Protein AF-0000000068500777 (afdb_homodimer)

InterPro domains:
  IPR000835 MarR-type HTH domain [PF01047] (38-94)
  IPR000835 MarR-type HTH domain [PR00598] (54-70)
  IPR000835 MarR-type HTH domain [PR00598] (71-86)
  IPR000835 MarR-type HTH domain [PR00598] (90-106)
  IPR000835 MarR-type HTH domain [PR00598] (120-140)
  IPR000835 MarR-type HTH domain [PS50995] (9-142)
  IPR000835 MarR-type HTH domain [SM00347] (30-130)
  IPR036388 Winged helix-like DNA-binding domain superfamily [G3DSA:1.10.10.10] (3-142)
  IPR036390 Winged helix DNA-binding domain superfamily [SSF46785] (23-145)

Nearest PDB structures (foldseek):
  8ylg-assembly1_B  TM=7.515E-01  e=1.496E-07  Burkholderia thailandensis
  3s2w-assembly4_H  TM=7.657E-01  e=4.421E-07  Methanosarcina mazei Go1
  4zzl-assembly1_B  TM=7.272E-01  e=1.090E-06  Pseudomonas aeruginosa
  7kua-assembly1_A-2  TM=7.636E-01  e=4.623E-06  Pseudomonas putida
  7kfq-assembly1_A  TM=7.265E-01  e=7.947E-06  Variovorax paradoxus

pLDDT: mean 90.53, std 8.94, range [39.56, 98.44]

Structure (mmCIF, N/CA/C/O backbone):
data_AF-0000000068500777-model_v1
#
loop_
_entity.id
_entity.type
_entity.pdbx_description
1 polymer 'Transcriptional regulator, MarR family'
#
loop_
_atom_site.group_PDB
_atom_site.id
_atom_site.type_symbol
_atom_site.label_atom_id
_atom_site.label_alt_id
_atom_site.label_comp_id
_atom_site.label_asym_id
_atom_site.label_entity_id
_atom_site.label_seq_id
_atom_site.pdbx_PDB_ins_code
_atom_site.Cartn_x
_atom_site.Cartn_y
_atom_site.Cartn_z
_atom_site.occupancy
_atom_site.B_iso_or_equiv
_atom_site.auth_seq_id
_atom_site.auth_comp_id
_atom_site.auth_asym_id
_atom_site.auth_atom_id
_atom_site.pdbx_PDB_model_num
ATOM 1 N N . MET A 1 1 ? 3.727 -7.102 -24.906 1 56.78 1 MET A N 1
ATOM 2 C CA . MET A 1 1 ? 2.713 -7.168 -23.859 1 56.78 1 MET A CA 1
ATOM 3 C C . MET A 1 1 ? 3.25 -7.898 -22.625 1 56.78 1 MET A C 1
ATOM 5 O O . MET A 1 1 ? 3.043 -7.453 -21.5 1 56.78 1 MET A O 1
ATOM 9 N N . ASN A 1 2 ? 4.219 -8.727 -22.828 1 76.5 2 ASN A N 1
ATOM 10 C CA . ASN A 1 2 ? 4.738 -9.562 -21.75 1 76.5 2 ASN A CA 1
ATOM 11 C C . ASN A 1 2 ? 5.676 -8.781 -20.844 1 76.5 2 ASN A C 1
ATOM 13 O O . ASN A 1 2 ? 5.621 -8.93 -19.609 1 76.5 2 ASN A O 1
ATOM 17 N N . TYR A 1 3 ? 6.246 -7.738 -21.391 1 85.06 3 TYR A N 1
ATOM 18 C CA . TYR A 1 3 ? 7.215 -6.992 -20.594 1 85.06 3 TYR A CA 1
ATOM 19 C C . TYR A 1 3 ? 6.516 -5.996 -19.672 1 85.06 3 TYR A C 1
ATOM 21 O O . TYR A 1 3 ? 6.898 -5.84 -18.516 1 85.06 3 TYR A O 1
ATOM 29 N N . ILE A 1 4 ? 5.461 -5.461 -20.266 1 91.94 4 ILE A N 1
ATOM 30 C CA . ILE A 1 4 ? 4.762 -4.445 -19.484 1 91.94 4 ILE A CA 1
ATOM 31 C C . ILE A 1 4 ? 4.117 -5.082 -18.266 1 91.94 4 ILE A C 1
ATOM 33 O O . ILE A 1 4 ? 4.121 -4.504 -17.172 1 91.94 4 ILE A O 1
ATOM 37 N N . VAL A 1 5 ? 3.643 -6.281 -18.422 1 93.5 5 VAL A N 1
ATOM 38 C CA . VAL A 1 5 ? 3.006 -6.988 -17.312 1 93.5 5 VAL A CA 1
ATOM 39 C C . VAL A 1 5 ? 4.059 -7.402 -16.297 1 93.5 5 VAL A C 1
ATOM 41 O O . VAL A 1 5 ? 3.885 -7.188 -15.086 1 93.5 5 VAL A O 1
ATOM 44 N N . LYS A 1 6 ? 5.113 -7.926 -16.797 1 92.94 6 LYS A N 1
ATOM 45 C CA . LYS A 1 6 ? 6.203 -8.352 -15.93 1 92.94 6 LYS A CA 1
ATOM 46 C C . LYS A 1 6 ? 6.742 -7.176 -15.109 1 92.94 6 LYS A C 1
ATOM 48 O O . LYS A 1 6 ? 6.941 -7.293 -13.898 1 92.94 6 LYS A O 1
ATOM 53 N N . ASP A 1 7 ? 6.926 -6.078 -15.758 1 92.69 7 ASP A N 1
ATOM 54 C CA . ASP A 1 7 ? 7.465 -4.898 -15.086 1 92.69 7 ASP A CA 1
ATOM 55 C C . ASP A 1 7 ? 6.449 -4.316 -14.102 1 92.69 7 ASP A C 1
ATOM 57 O O . ASP A 1 7 ? 6.82 -3.793 -13.055 1 92.69 7 ASP A O 1
ATOM 61 N N . THR A 1 8 ? 5.215 -4.395 -14.477 1 93.31 8 THR A N 1
ATOM 62 C CA . THR A 1 8 ? 4.168 -3.912 -13.586 1 93.31 8 THR A CA 1
ATOM 63 C C . THR A 1 8 ? 4.094 -4.766 -12.32 1 93.31 8 THR A C 1
ATOM 65 O O . THR A 1 8 ? 3.957 -4.238 -11.219 1 93.31 8 THR A O 1
ATOM 68 N N . ILE A 1 9 ? 4.258 -6.031 -12.531 1 92.31 9 ILE A N 1
ATOM 69 C CA . ILE A 1 9 ? 4.23 -6.93 -11.391 1 92.31 9 ILE A CA 1
ATOM 70 C C . ILE A 1 9 ? 5.422 -6.645 -10.477 1 92.31 9 ILE A C 1
ATOM 72 O O . ILE A 1 9 ? 5.27 -6.531 -9.258 1 92.31 9 ILE A O 1
ATOM 76 N N . SER A 1 10 ? 6.535 -6.492 -11.078 1 89.44 10 SER A N 1
ATOM 77 C CA . SER A 1 10 ? 7.727 -6.164 -10.297 1 89.44 10 SER A CA 1
ATOM 78 C C . SER A 1 10 ? 7.547 -4.859 -9.531 1 89.44 10 SER A C 1
ATOM 80 O O . SER A 1 10 ? 7.938 -4.762 -8.367 1 89.44 10 SER A O 1
ATOM 82 N N . PHE A 1 11 ? 6.969 -3.922 -10.109 1 90.75 11 PHE A N 1
ATOM 83 C CA . PHE A 1 11 ? 6.715 -2.625 -9.492 1 90.75 11 PHE A CA 1
ATOM 84 C C . PHE A 1 11 ? 5.754 -2.76 -8.32 1 90.75 11 PHE A C 1
ATOM 86 O O . PHE A 1 11 ? 6.004 -2.221 -7.242 1 90.75 11 PHE A O 1
ATOM 93 N N . LEU A 1 12 ? 4.695 -3.494 -8.453 1 90.12 12 LEU A N 1
ATOM 94 C CA . LEU A 1 12 ? 3.635 -3.623 -7.461 1 90.12 12 LEU A CA 1
ATOM 95 C C . LEU A 1 12 ? 4.086 -4.488 -6.289 1 90.12 12 LEU A C 1
ATOM 97 O O . LEU A 1 12 ? 3.684 -4.254 -5.148 1 90.12 12 LEU A O 1
ATOM 101 N N . VAL A 1 13 ? 4.898 -5.516 -6.531 1 88.19 13 VAL A N 1
ATOM 102 C CA . VAL A 1 13 ? 5.227 -6.504 -5.508 1 88.19 13 VAL A CA 1
ATOM 103 C C . VAL A 1 13 ? 6.504 -6.082 -4.781 1 88.19 13 VAL A C 1
ATOM 105 O O . VAL A 1 13 ? 6.645 -6.32 -3.578 1 88.19 13 VAL A O 1
ATOM 108 N N . LYS A 1 14 ? 7.398 -5.359 -5.477 1 85.19 14 LYS A N 1
ATOM 109 C CA . LYS A 1 14 ? 8.711 -5.082 -4.895 1 85.19 14 LYS A CA 1
ATOM 110 C C . LYS A 1 14 ? 8.891 -3.588 -4.633 1 85.19 14 LYS A C 1
ATOM 112 O O . LYS A 1 14 ? 9.07 -3.17 -3.488 1 85.19 14 LYS A O 1
ATOM 117 N N . THR A 1 15 ? 8.75 -2.77 -5.602 1 84.94 15 THR A N 1
ATOM 118 C CA . THR A 1 15 ? 9.18 -1.377 -5.547 1 84.94 15 THR A CA 1
ATOM 119 C C . THR A 1 15 ? 8.141 -0.519 -4.832 1 84.94 15 THR A C 1
ATOM 121 O O . THR A 1 15 ? 8.477 0.256 -3.934 1 84.94 15 THR A O 1
ATOM 124 N N . PHE A 1 16 ? 6.938 -0.675 -5.176 1 85.38 16 PHE A N 1
ATOM 125 C CA . PHE A 1 16 ? 5.879 0.17 -4.641 1 85.38 16 PHE A CA 1
ATOM 126 C C . PHE A 1 16 ? 5.77 0.006 -3.129 1 85.38 16 PHE A C 1
ATOM 128 O O . PHE A 1 16 ? 5.781 0.992 -2.389 1 85.38 16 PHE A O 1
ATOM 135 N N . PRO A 1 17 ? 5.711 -1.217 -2.648 1 84 17 PRO A N 1
ATOM 136 C CA . PRO A 1 17 ? 5.637 -1.354 -1.192 1 84 17 PRO A CA 1
ATOM 137 C C . PRO A 1 17 ? 6.824 -0.712 -0.476 1 84 17 PRO A C 1
ATOM 139 O O . PRO A 1 17 ? 6.656 -0.109 0.587 1 84 17 PRO A O 1
ATOM 142 N N . LYS A 1 18 ? 7.898 -0.783 -1.035 1 82.69 18 LYS A N 1
ATOM 143 C CA . LYS A 1 18 ? 9.102 -0.206 -0.438 1 82.69 18 LYS A CA 1
ATOM 144 C C . LYS A 1 18 ? 9.016 1.317 -0.402 1 82.69 18 LYS A C 1
ATOM 146 O O . LYS A 1 18 ? 9.305 1.935 0.626 1 82.69 18 LYS A O 1
ATOM 151 N N . ILE A 1 19 ? 8.617 1.9 -1.465 1 83.75 19 ILE A N 1
ATOM 152 C CA . ILE A 1 19 ? 8.523 3.35 -1.599 1 83.75 19 ILE A CA 1
ATOM 153 C C . ILE A 1 19 ? 7.426 3.881 -0.673 1 83.75 19 ILE A C 1
ATOM 155 O O . ILE A 1 19 ? 7.648 4.836 0.073 1 83.75 19 ILE A O 1
ATOM 159 N N . TYR A 1 20 ? 6.324 3.221 -0.765 1 89.06 20 TYR A N 1
ATOM 160 C CA . TYR A 1 20 ? 5.191 3.639 0.049 1 89.06 20 TYR A CA 1
ATOM 161 C C . TYR A 1 20 ? 5.523 3.557 1.534 1 89.06 20 TYR A C 1
ATOM 163 O O . TYR A 1 20 ? 5.199 4.465 2.301 1 89.06 20 TYR A O 1
ATOM 171 N N . SER A 1 21 ? 6.207 2.525 1.891 1 87 21 SER A N 1
ATOM 172 C CA . SER A 1 21 ? 6.609 2.346 3.281 1 87 21 SER A CA 1
ATOM 173 C C . SER A 1 21 ? 7.605 3.42 3.713 1 87 21 SER A C 1
ATOM 175 O O . SER A 1 21 ? 7.406 4.082 4.734 1 87 21 SER A O 1
ATOM 177 N N . SER A 1 22 ? 8.586 3.674 2.92 1 86.56 22 SER A N 1
ATOM 178 C CA . SER A 1 22 ? 9.68 4.574 3.281 1 86.56 22 SER A CA 1
ATOM 179 C C . SER A 1 22 ? 9.234 6.031 3.238 1 86.56 22 SER A C 1
ATOM 181 O O . SER A 1 22 ? 9.68 6.848 4.047 1 86.56 22 SER A O 1
ATOM 183 N N . LEU A 1 23 ? 8.328 6.344 2.322 1 89.69 23 LEU A N 1
ATOM 184 C CA . LEU A 1 23 ? 8.016 7.75 2.088 1 89.69 23 LEU A CA 1
ATOM 185 C C . LEU A 1 23 ? 6.746 8.156 2.826 1 89.69 23 LEU A C 1
ATOM 187 O O . LEU A 1 23 ? 6.477 9.344 3.004 1 89.69 23 LEU A O 1
ATOM 191 N N . TYR A 1 24 ? 6.051 7.184 3.246 1 92.06 24 TYR A N 1
ATOM 192 C CA . TYR A 1 24 ? 4.758 7.562 3.801 1 92.06 24 TYR A CA 1
ATOM 193 C C . TYR A 1 24 ? 4.465 6.789 5.082 1 92.06 24 TYR A C 1
ATOM 195 O O . TYR A 1 24 ? 4.309 7.383 6.152 1 92.06 24 TYR A O 1
ATOM 203 N N . LEU A 1 25 ? 4.492 5.496 5.062 1 89 25 LEU A N 1
ATOM 204 C CA . LEU A 1 25 ? 4.008 4.68 6.172 1 89 25 LEU A CA 1
ATOM 205 C C . LEU A 1 25 ? 4.906 4.84 7.395 1 89 25 LEU A C 1
ATOM 207 O O . LEU A 1 25 ? 4.426 4.82 8.531 1 89 25 LEU A O 1
ATOM 211 N N . GLU A 1 26 ? 6.176 4.926 7.188 1 89.38 26 GLU A N 1
ATOM 212 C CA . GLU A 1 26 ? 7.102 5.102 8.297 1 89.38 26 GLU A CA 1
ATOM 213 C C . GLU A 1 26 ? 6.824 6.402 9.047 1 89.38 26 GLU A C 1
ATOM 215 O O . GLU A 1 26 ? 6.941 6.453 10.273 1 89.38 26 GLU A O 1
ATOM 220 N N . ASP A 1 27 ? 6.477 7.422 8.32 1 93.5 27 ASP A N 1
ATOM 221 C CA . ASP A 1 27 ? 6.141 8.688 8.961 1 93.5 27 ASP A CA 1
ATOM 222 C C . ASP A 1 27 ? 4.812 8.586 9.711 1 93.5 27 ASP A C 1
ATOM 224 O O . ASP A 1 27 ? 4.66 9.156 10.789 1 93.5 27 ASP A O 1
ATOM 228 N N . LEU A 1 28 ? 3.883 7.879 9.148 1 94.31 28 LEU A N 1
ATOM 229 C CA . LEU A 1 28 ? 2.637 7.629 9.867 1 94.31 28 LEU A CA 1
ATOM 230 C C . LEU A 1 28 ? 2.906 6.969 11.211 1 94.31 28 LEU A C 1
ATOM 232 O O . LEU A 1 28 ? 2.395 7.414 12.242 1 94.31 28 LEU A O 1
ATOM 236 N N . LYS A 1 29 ? 3.707 5.988 11.148 1 91.69 29 LYS A N 1
ATOM 237 C CA . LYS A 1 29 ? 4.051 5.25 12.359 1 91.69 29 LYS A CA 1
ATOM 238 C C . LYS A 1 29 ? 4.805 6.137 13.352 1 91.69 29 LYS A C 1
ATOM 240 O O . LYS A 1 29 ? 4.531 6.105 14.555 1 91.69 29 LYS A O 1
ATOM 245 N N . LYS A 1 30 ? 5.684 6.898 12.859 1 94.69 30 LYS A N 1
ATOM 246 C CA . LYS A 1 30 ? 6.559 7.734 13.68 1 94.69 30 LYS A CA 1
ATOM 247 C C . LYS A 1 30 ? 5.77 8.828 14.398 1 94.69 30 LYS A C 1
ATOM 249 O O . LYS A 1 30 ? 6.023 9.117 15.562 1 94.69 30 LYS A O 1
ATOM 254 N N . PHE A 1 31 ? 4.793 9.375 13.711 1 96.5 31 PHE A N 1
ATOM 255 C CA . PHE A 1 31 ? 4.191 10.594 14.234 1 96.5 31 PHE A CA 1
ATOM 256 C C . PHE A 1 31 ? 2.832 10.305 14.859 1 96.5 31 PHE A C 1
ATOM 258 O O . PHE A 1 31 ? 2.297 11.125 15.609 1 96.5 31 PHE A O 1
ATOM 265 N N . ALA A 1 32 ? 2.264 9.164 14.586 1 96.62 32 ALA A N 1
ATOM 266 C CA . ALA A 1 32 ? 0.937 8.812 15.086 1 96.62 32 ALA A CA 1
ATOM 267 C C . ALA A 1 32 ? 0.873 8.945 16.609 1 96.62 32 ALA A C 1
ATOM 269 O O . ALA A 1 32 ? -0.075 9.523 17.141 1 96.62 32 ALA A O 1
ATOM 270 N N . PRO A 1 33 ? 1.884 8.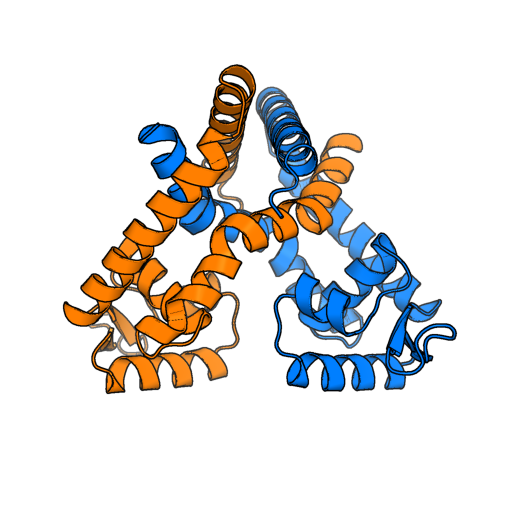508 17.328 1 95.25 33 PRO A N 1
ATOM 271 C CA . PRO A 1 33 ? 1.836 8.609 18.781 1 95.25 33 PRO A CA 1
ATOM 272 C C . PRO A 1 33 ? 1.757 10.055 19.281 1 95.25 33 PRO A C 1
ATOM 274 O O . PRO A 1 33 ? 1.231 10.312 20.359 1 95.25 33 PRO A O 1
ATOM 277 N N . ASP A 1 34 ? 2.26 10.961 18.547 1 96.38 34 ASP A N 1
ATOM 278 C CA . ASP A 1 34 ? 2.236 12.367 18.922 1 96.38 34 ASP A CA 1
ATOM 279 C C . ASP A 1 34 ? 0.802 12.875 19.078 1 96.38 34 ASP A C 1
ATOM 281 O O . ASP A 1 34 ? 0.557 13.875 19.75 1 96.38 34 ASP A O 1
ATOM 285 N N . TYR A 1 35 ? -0.162 12.18 18.469 1 96.75 35 TYR A N 1
ATOM 286 C CA . TYR A 1 35 ? -1.534 12.664 18.406 1 96.75 35 TYR A CA 1
ATOM 287 C C . TYR A 1 35 ? -2.479 11.727 19.156 1 96.75 35 TYR A C 1
ATOM 289 O O . TYR A 1 35 ? -3.701 11.836 19.016 1 96.75 35 TYR A O 1
ATOM 297 N N . ASN A 1 36 ? -1.992 10.805 19.781 1 95.25 36 ASN A N 1
ATOM 298 C CA . ASN A 1 36 ? -2.781 9.805 20.5 1 95.25 36 ASN A CA 1
ATOM 299 C C . ASN A 1 36 ? -3.641 8.977 19.531 1 95.25 36 ASN A C 1
ATOM 301 O O . ASN A 1 36 ? -4.828 8.773 19.781 1 95.25 36 ASN A O 1
ATOM 305 N N . VAL A 1 37 ? -3.111 8.648 18.391 1 97.25 37 VAL A N 1
ATOM 306 C CA . VAL A 1 37 ? -3.752 7.758 17.438 1 97.25 37 VAL A CA 1
ATOM 307 C C . VAL A 1 37 ? -2.754 6.707 16.953 1 97.25 37 VAL A C 1
ATOM 309 O O . VAL A 1 37 ? -1.553 6.82 17.203 1 97.25 37 VAL A O 1
ATOM 312 N N . ASN A 1 38 ? -3.258 5.645 16.375 1 93.81 38 ASN A N 1
ATOM 313 C CA . ASN A 1 38 ? -2.375 4.707 15.688 1 93.81 38 ASN A CA 1
ATOM 314 C C . ASN A 1 38 ? -2.221 5.066 14.211 1 93.81 38 ASN A C 1
ATOM 316 O O . ASN A 1 38 ? -2.828 6.027 13.734 1 93.81 38 ASN A O 1
ATOM 320 N N . LYS A 1 39 ? -1.372 4.352 13.531 1 93.5 39 LYS A N 1
ATOM 321 C CA . LYS A 1 39 ? -1.029 4.66 12.148 1 93.5 39 LYS A CA 1
ATOM 322 C C . LYS A 1 39 ? -2.268 4.645 11.258 1 93.5 39 LYS A C 1
ATOM 324 O O . LYS A 1 39 ? -2.42 5.496 10.375 1 93.5 39 LYS A O 1
ATOM 329 N N . THR A 1 40 ? -3.189 3.688 11.492 1 93.75 40 THR A N 1
ATOM 330 C CA . THR A 1 40 ? -4.387 3.58 10.664 1 93.75 40 THR A CA 1
ATOM 331 C C . THR A 1 40 ? -5.344 4.734 10.953 1 93.75 40 THR A C 1
ATOM 333 O O . THR A 1 40 ? -5.973 5.266 10.031 1 93.75 40 THR A O 1
ATOM 336 N N . GLN A 1 41 ? -5.441 5.074 12.133 1 96.75 41 GLN A N 1
ATOM 337 C CA . GLN A 1 41 ? -6.281 6.203 12.523 1 96.75 41 GLN A CA 1
ATOM 338 C C . GLN A 1 41 ? -5.758 7.508 11.922 1 96.75 41 GLN A C 1
ATOM 340 O O . GLN A 1 41 ? -6.539 8.336 11.445 1 96.75 41 GLN A O 1
ATOM 345 N N . LEU A 1 42 ? -4.484 7.66 11.984 1 97.25 42 LEU A N 1
ATOM 346 C CA . LEU A 1 42 ? -3.895 8.852 11.391 1 97.25 42 LEU A CA 1
ATOM 347 C C . LEU A 1 42 ? -4.137 8.883 9.883 1 97.25 42 LEU A C 1
ATOM 349 O O . LEU A 1 42 ? -4.473 9.93 9.328 1 97.25 42 LEU A O 1
ATOM 353 N N . ARG A 1 43 ? -3.959 7.82 9.289 1 95.06 43 ARG A N 1
ATOM 354 C CA . ARG A 1 43 ? -4.246 7.707 7.867 1 95.06 43 ARG A CA 1
ATOM 355 C C . ARG A 1 43 ? -5.691 8.078 7.566 1 95.06 43 ARG A C 1
ATOM 357 O O . ARG A 1 43 ? -5.973 8.75 6.574 1 95.06 43 ARG A O 1
ATOM 364 N N . ALA A 1 44 ? -6.598 7.641 8.359 1 96.5 44 ALA A N 1
ATOM 365 C CA . ALA A 1 44 ? -8.016 7.953 8.188 1 96.5 44 ALA A CA 1
ATOM 366 C C . ALA A 1 44 ? -8.258 9.461 8.242 1 96.5 44 ALA A C 1
ATOM 368 O O . ALA A 1 44 ? -8.992 10.008 7.414 1 96.5 44 ALA A O 1
ATOM 369 N N . LEU A 1 45 ? -7.648 10.062 9.188 1 97.69 45 LEU A N 1
ATOM 370 C CA . LEU A 1 45 ? -7.801 11.508 9.32 1 97.69 45 LEU A CA 1
ATOM 371 C C . LEU A 1 45 ? -7.289 12.227 8.078 1 97.69 45 LEU A C 1
ATOM 373 O O . LEU A 1 45 ? -7.922 13.172 7.598 1 97.69 45 LEU A O 1
ATOM 377 N N . VAL A 1 46 ? -6.191 11.734 7.59 1 95.75 46 VAL A N 1
ATOM 378 C CA . VAL A 1 46 ? -5.609 12.32 6.391 1 95.75 46 VAL A CA 1
ATOM 379 C C . VAL A 1 46 ? -6.559 12.141 5.207 1 95.75 46 VAL A C 1
ATOM 381 O O . VAL A 1 46 ? -6.777 13.07 4.43 1 95.75 46 VAL A O 1
ATOM 384 N N . PHE A 1 47 ? -7.117 10.992 5.102 1 93.56 47 PHE A N 1
ATOM 385 C CA . PHE A 1 47 ? -8.047 10.711 4.012 1 93.56 47 PHE A CA 1
ATOM 386 C C . PHE A 1 47 ? -9.273 11.602 4.102 1 93.56 47 PHE A C 1
ATOM 388 O O . PHE A 1 47 ? -9.703 12.188 3.102 1 93.56 47 PHE A O 1
ATOM 395 N N . ILE A 1 48 ? -9.828 11.688 5.242 1 95.38 48 ILE A N 1
ATOM 396 C CA . ILE A 1 48 ? -11.055 12.453 5.422 1 95.38 48 ILE A CA 1
ATOM 397 C C . ILE A 1 48 ? -10.781 13.93 5.148 1 95.38 48 ILE A C 1
ATOM 399 O O . ILE A 1 48 ? -11.609 14.617 4.539 1 95.38 48 ILE A O 1
ATOM 403 N N . LYS A 1 49 ? -9.648 14.352 5.617 1 93.62 49 LYS A N 1
ATOM 404 C CA . LYS A 1 49 ? -9.266 15.734 5.348 1 93.62 49 LYS A CA 1
ATOM 405 C C . LYS A 1 49 ? -9.195 16 3.846 1 93.62 49 LYS A C 1
ATOM 407 O O . LYS A 1 49 ? -9.633 17.062 3.373 1 93.62 49 LYS A O 1
ATOM 412 N N . ASN A 1 50 ? -8.672 15.109 3.096 1 88.62 50 ASN A N 1
ATOM 413 C CA . ASN A 1 50 ? -8.391 15.305 1.677 1 88.62 50 ASN A CA 1
ATOM 414 C C . ASN A 1 50 ? -9.648 15.109 0.83 1 88.62 50 ASN A C 1
ATOM 416 O O . ASN A 1 50 ? -9.805 15.75 -0.212 1 88.62 50 ASN A O 1
ATOM 420 N N . TYR A 1 51 ? -10.539 14.211 1.258 1 88.12 51 TYR A N 1
ATOM 421 C CA . TYR A 1 51 ? -11.664 13.844 0.401 1 88.12 51 TYR A CA 1
ATOM 422 C C . TYR A 1 51 ? -12.969 14.422 0.929 1 88.12 51 TYR A C 1
ATOM 424 O O . TYR A 1 51 ? -13.969 14.461 0.214 1 88.12 51 TYR A O 1
ATOM 432 N N . GLY A 1 52 ? -12.93 14.867 2.166 1 91.5 52 GLY A N 1
ATOM 433 C CA . GLY A 1 52 ? -14.148 15.383 2.768 1 91.5 52 GLY A CA 1
ATOM 434 C C . GLY A 1 52 ? -15.008 14.305 3.402 1 91.5 52 GLY A C 1
ATOM 435 O O . GLY A 1 52 ? -14.508 13.219 3.721 1 91.5 52 GLY A O 1
ATOM 436 N N . VAL A 1 53 ? -16.266 14.695 3.609 1 94.12 53 VAL A N 1
ATOM 437 C CA . VAL A 1 53 ? -17.188 13.781 4.254 1 94.12 53 VAL A CA 1
ATOM 438 C C . VAL A 1 53 ? -17.234 12.461 3.482 1 94.12 53 VAL A C 1
ATOM 440 O O . VAL A 1 53 ? -17.312 12.453 2.252 1 94.12 53 VAL A O 1
ATOM 443 N N . ILE A 1 54 ? -17.156 11.359 4.254 1 93.81 54 ILE A N 1
ATOM 444 C CA . ILE A 1 54 ? -17.016 10.055 3.609 1 93.81 54 ILE A CA 1
ATOM 445 C C . ILE A 1 54 ? -17.906 9.039 4.328 1 93.81 54 ILE A C 1
ATOM 447 O O . ILE A 1 54 ? -18.078 9.117 5.547 1 93.81 54 ILE A O 1
ATOM 451 N N . SER A 1 55 ? -18.391 8.07 3.572 1 93.62 55 SER A N 1
ATOM 452 C CA . SER A 1 55 ? -19.172 7.008 4.176 1 93.62 55 SER A CA 1
ATOM 453 C C . SER A 1 55 ? -18.297 5.961 4.84 1 93.62 55 SER A C 1
ATOM 455 O O . SER A 1 55 ? -17.109 5.832 4.5 1 93.62 55 SER A O 1
ATOM 457 N N . MET A 1 56 ? -18.922 5.219 5.773 1 93.06 56 MET A N 1
ATOM 458 C CA . MET A 1 56 ? -18.219 4.117 6.418 1 93.06 56 MET A CA 1
ATOM 459 C C . MET A 1 56 ? -17.703 3.121 5.383 1 93.06 56 MET A C 1
ATOM 461 O O . MET A 1 56 ? -16.547 2.67 5.461 1 93.06 56 MET A O 1
ATOM 465 N N . THR A 1 57 ? -18.469 2.891 4.363 1 90.75 57 THR A N 1
ATOM 466 C CA . THR A 1 57 ? -18.109 1.928 3.322 1 90.75 57 THR A CA 1
ATOM 467 C C . THR A 1 57 ? -16.938 2.424 2.496 1 90.75 57 THR A C 1
ATOM 469 O O . THR A 1 57 ? -15.992 1.673 2.234 1 90.75 57 THR A O 1
ATOM 472 N N . ASP A 1 58 ? -16.969 3.654 2.141 1 89.69 58 ASP A N 1
ATOM 473 C CA . ASP A 1 58 ? -15.906 4.234 1.328 1 89.69 58 ASP A CA 1
ATOM 474 C C . ASP A 1 58 ? -14.609 4.324 2.117 1 89.69 58 ASP A C 1
ATOM 476 O O . ASP A 1 58 ? -13.531 4.062 1.579 1 89.69 58 ASP A O 1
ATOM 480 N N . LEU A 1 59 ? -14.734 4.715 3.326 1 92.38 59 LEU A N 1
ATOM 481 C CA . LEU A 1 59 ? -13.547 4.816 4.168 1 92.38 59 LEU A CA 1
ATOM 482 C C . LEU A 1 59 ? -12.898 3.447 4.367 1 92.38 59 LEU A C 1
ATOM 484 O O . LEU A 1 59 ? -11.672 3.32 4.32 1 92.38 59 LEU A O 1
ATOM 488 N N . CYS A 1 60 ? -13.711 2.461 4.539 1 90.81 60 CYS A N 1
ATOM 489 C CA . CYS A 1 60 ? -13.242 1.087 4.691 1 90.81 60 CYS A CA 1
ATOM 490 C C . CYS A 1 60 ? -12.477 0.629 3.453 1 90.81 60 CYS A C 1
ATOM 492 O O . CYS A 1 60 ? -11.398 0.051 3.562 1 90.81 60 CYS A O 1
ATOM 494 N N . SER A 1 61 ? -13.016 0.956 2.32 1 85.25 61 SER A N 1
ATOM 495 C CA . SER A 1 61 ? -12.414 0.583 1.042 1 85.25 61 SER A CA 1
ATOM 496 C C . SER A 1 61 ? -11.086 1.296 0.825 1 85.25 61 SER A C 1
ATOM 498 O O . SER A 1 61 ? -10.102 0.676 0.41 1 85.25 61 SER A O 1
ATOM 500 N N . LYS A 1 62 ? -11.047 2.531 1.162 1 86.19 62 LYS A N 1
ATOM 501 C CA . LYS A 1 62 ? -9.852 3.344 0.95 1 86.19 62 LYS A CA 1
ATOM 502 C C . LYS A 1 62 ? -8.727 2.92 1.886 1 86.19 62 LYS A C 1
ATOM 504 O O . LYS A 1 62 ? -7.551 2.996 1.524 1 86.19 62 LYS A O 1
ATOM 509 N N . LEU A 1 63 ? -9.055 2.508 3.064 1 88.5 63 LEU A N 1
ATOM 510 C CA . LEU A 1 63 ? -8.062 2.096 4.051 1 88.5 63 LEU A CA 1
ATOM 511 C C . LEU A 1 63 ? -7.688 0.631 3.865 1 88.5 63 LEU A C 1
ATOM 513 O O . LEU A 1 63 ? -6.695 0.165 4.43 1 88.5 63 LEU A O 1
ATOM 517 N N . ASN A 1 64 ? -8.414 -0.107 3.09 1 82.19 64 ASN A N 1
ATOM 518 C CA . ASN A 1 64 ? -8.211 -1.532 2.846 1 82.19 64 ASN A CA 1
ATOM 519 C C . ASN A 1 64 ? -8.195 -2.326 4.148 1 82.19 64 ASN A C 1
ATOM 521 O O . ASN A 1 64 ? -7.266 -3.09 4.402 1 82.19 64 ASN A O 1
ATOM 525 N N . ILE A 1 65 ? -9.211 -2.115 5.02 1 84.75 65 ILE A N 1
ATOM 526 C CA . ILE A 1 65 ? -9.359 -2.842 6.277 1 84.75 65 ILE A CA 1
ATOM 527 C C . ILE A 1 65 ? -10.75 -3.475 6.348 1 84.75 65 ILE A C 1
ATOM 529 O O . ILE A 1 65 ? -11.562 -3.295 5.441 1 84.75 65 ILE A O 1
ATOM 533 N N . GLU A 1 66 ? -10.914 -4.301 7.359 1 83.25 66 GLU A N 1
ATOM 534 C CA . GLU A 1 66 ? -12.195 -4.977 7.539 1 83.25 66 GLU A CA 1
ATOM 535 C C . GLU A 1 66 ? -13.195 -4.078 8.25 1 83.25 66 GLU A C 1
ATOM 537 O O . GLU A 1 66 ? -12.812 -3.248 9.086 1 83.25 66 GLU A O 1
ATOM 542 N N . LYS A 1 67 ? -14.469 -4.297 7.938 1 86.56 67 LYS A N 1
ATOM 543 C CA . LYS A 1 67 ? -15.555 -3.471 8.453 1 86.56 67 LYS A CA 1
ATOM 544 C C . LYS A 1 67 ? -15.539 -3.434 9.984 1 86.56 67 LYS A C 1
ATOM 546 O O . LYS A 1 67 ? -15.781 -2.387 10.586 1 86.56 67 LYS A O 1
ATOM 551 N N . GLY A 1 68 ? -15.336 -4.598 10.562 1 86 68 GLY A N 1
ATOM 552 C CA . GLY A 1 68 ? -15.297 -4.645 12.016 1 86 68 GLY A CA 1
ATOM 553 C C . GLY A 1 68 ? -14.195 -3.789 12.609 1 86 68 GLY A C 1
ATOM 554 O O . GLY A 1 68 ? -14.398 -3.133 13.633 1 86 68 GLY A O 1
ATOM 555 N N . SER A 1 69 ? -13.039 -3.699 11.969 1 87.81 69 SER A N 1
ATOM 556 C CA . SER A 1 69 ? -11.922 -2.869 12.406 1 87.81 69 SER A CA 1
ATOM 557 C C . SER A 1 69 ? -12.227 -1.388 12.219 1 87.81 69 SER A C 1
ATOM 559 O O . SER A 1 69 ? -11.844 -0.561 13.055 1 87.81 69 SER A O 1
ATOM 561 N N . LEU A 1 70 ? -13.008 -1.104 11.211 1 93.62 70 LEU A N 1
ATOM 562 C CA . LEU A 1 70 ? -13.336 0.284 10.906 1 93.62 70 LEU A CA 1
ATOM 563 C C . LEU A 1 70 ? -14.266 0.866 11.969 1 93.62 70 LEU A C 1
ATOM 565 O O . LEU A 1 70 ? -14.078 2 12.414 1 93.62 70 LEU A O 1
ATOM 569 N N . THR A 1 71 ? -15.289 0.058 12.344 1 94.06 71 THR A N 1
ATOM 570 C CA . THR A 1 71 ? -16.281 0.54 13.297 1 94.06 71 THR A CA 1
ATOM 571 C C . THR A 1 71 ? -15.617 0.929 14.617 1 94.06 71 THR A C 1
ATOM 573 O O . THR A 1 71 ? -15.844 2.025 15.125 1 94.06 71 THR A O 1
ATOM 576 N N . SER A 1 72 ? -14.828 0.007 15.031 1 95.44 72 SER A N 1
ATOM 577 C CA . SER A 1 72 ? -14.133 0.271 16.281 1 95.44 72 SER A CA 1
ATOM 578 C C . SER A 1 72 ? -13.195 1.469 16.156 1 95.44 72 SER A C 1
ATOM 580 O O . SER A 1 72 ? -13.07 2.27 17.094 1 95.44 72 SER A O 1
ATOM 582 N N . MET A 1 73 ? -12.586 1.64 15.102 1 95.81 73 MET A N 1
ATOM 583 C CA . MET A 1 73 ? -11.656 2.74 14.867 1 95.81 73 MET A CA 1
ATOM 584 C C . MET A 1 73 ? -12.391 4.078 14.836 1 95.81 73 MET A C 1
ATOM 586 O O . MET A 1 73 ? -11.953 5.047 15.453 1 95.81 73 MET A O 1
ATOM 590 N N . VAL A 1 74 ? -13.508 4.082 14.148 1 96.31 74 VAL A N 1
ATOM 591 C CA . VAL A 1 74 ? -14.289 5.309 14.039 1 96.31 74 VAL A CA 1
ATOM 592 C C . VAL A 1 74 ? -14.891 5.664 15.398 1 96.31 74 VAL A C 1
ATOM 594 O O . VAL A 1 74 ? -14.969 6.84 15.766 1 96.31 74 VAL A O 1
ATOM 597 N N . ASP A 1 75 ? -15.32 4.629 16.109 1 96.44 75 ASP A N 1
ATOM 598 C CA . ASP A 1 75 ? -15.812 4.855 17.469 1 96.44 75 ASP A CA 1
ATOM 599 C C . ASP A 1 75 ? -14.742 5.531 18.328 1 96.44 75 ASP A C 1
ATOM 601 O O . ASP A 1 75 ? -15.031 6.5 19.031 1 96.44 75 ASP A O 1
ATOM 605 N N . ASP A 1 76 ? -13.602 5.043 18.219 1 97.44 76 ASP A N 1
ATOM 606 C CA . ASP A 1 76 ? -12.492 5.574 19 1 97.44 76 ASP A CA 1
ATOM 607 C C . ASP A 1 76 ? -12.18 7.016 18.609 1 97.44 76 ASP A C 1
ATOM 609 O O . ASP A 1 76 ? -11.977 7.871 19.469 1 97.44 76 ASP A O 1
ATOM 613 N N . LEU A 1 77 ? -12.156 7.336 17.312 1 97.88 77 LEU A N 1
ATOM 614 C CA . LEU A 1 77 ? -11.883 8.672 16.812 1 97.88 77 LEU A CA 1
ATOM 615 C C . LEU A 1 77 ? -12.992 9.641 17.203 1 97.88 77 LEU A C 1
ATOM 617 O O . LEU A 1 77 ? -12.734 10.82 17.453 1 97.88 77 LEU A O 1
ATOM 621 N N . THR A 1 78 ? -14.188 9.125 17.219 1 97.56 78 THR A N 1
ATOM 622 C CA . THR A 1 78 ? -15.328 9.922 17.656 1 97.56 78 THR A CA 1
ATOM 623 C C . THR A 1 78 ? -15.227 10.258 19.141 1 97.56 78 THR A C 1
ATOM 625 O O . THR A 1 78 ? -15.469 11.398 19.547 1 97.56 78 THR A O 1
ATOM 628 N N . ASP A 1 79 ? -14.898 9.266 19.891 1 97.5 79 ASP A N 1
ATOM 629 C CA . ASP A 1 79 ? -14.727 9.453 21.328 1 97.5 79 ASP A CA 1
ATOM 630 C C . ASP A 1 79 ? -13.633 10.484 21.609 1 97.5 79 ASP A C 1
ATOM 632 O O . ASP A 1 79 ? -13.75 11.273 22.562 1 97.5 79 ASP A O 1
ATOM 636 N N . LYS A 1 80 ? -12.609 10.531 20.781 1 97.5 80 LYS A N 1
ATOM 637 C CA . LYS A 1 80 ? -11.5 11.469 20.922 1 97.5 80 LYS A CA 1
ATOM 638 C C . LYS A 1 80 ? -11.867 12.836 20.375 1 97.5 80 LYS A C 1
ATOM 640 O O . LYS A 1 80 ? -11.094 13.789 20.484 1 97.5 80 LYS A O 1
ATOM 645 N N . LYS A 1 81 ? -13.008 12.875 19.703 1 97.94 81 LYS A N 1
ATOM 646 C CA . LYS A 1 81 ? -13.555 14.094 19.125 1 97.94 81 LYS A CA 1
ATOM 647 C C . LYS A 1 81 ? -12.758 14.523 17.906 1 97.94 81 LYS A C 1
ATOM 649 O O . LYS A 1 81 ? -12.648 15.719 17.609 1 97.94 81 LYS A O 1
ATOM 654 N N . TYR A 1 82 ? -12.133 13.617 17.203 1 98.44 82 TYR A N 1
ATOM 655 C CA . TYR A 1 82 ? -11.367 13.914 16 1 98.44 82 TYR A CA 1
ATOM 656 C C . TYR A 1 82 ? -12.242 13.828 14.758 1 98.44 82 TYR A C 1
ATOM 658 O O . TYR A 1 82 ? -11.891 14.383 13.703 1 98.44 82 TYR A O 1
ATOM 666 N N . VAL A 1 83 ? -13.352 13.023 14.883 1 98.25 83 VAL A N 1
ATOM 667 C CA . VAL A 1 83 ? -14.312 12.914 13.789 1 98.25 83 VAL A CA 1
ATOM 668 C C . VAL A 1 83 ? -15.734 12.93 14.359 1 98.25 83 VAL A C 1
ATOM 670 O O . VAL A 1 83 ? -15.93 12.758 15.562 1 98.25 83 VAL A O 1
ATOM 673 N N . THR A 1 84 ? -16.672 13.234 13.539 1 97.12 84 THR A N 1
ATOM 674 C CA . THR A 1 84 ? -18.094 13.109 13.852 1 97.12 84 THR A CA 1
ATOM 675 C C . THR A 1 84 ? -18.766 12.102 12.922 1 97.12 84 THR A C 1
ATOM 677 O O . THR A 1 84 ? -18.312 11.898 11.789 1 97.12 84 THR A O 1
ATOM 680 N N . ARG A 1 85 ? -19.641 11.438 13.508 1 93 85 ARG A N 1
ATOM 681 C CA . ARG A 1 85 ? -20.438 10.461 12.773 1 93 85 ARG A CA 1
ATOM 682 C C . ARG A 1 85 ? -21.906 10.852 12.742 1 93 85 ARG A C 1
ATOM 684 O O . ARG A 1 85 ? -22.5 11.141 13.789 1 93 85 ARG A O 1
ATOM 691 N N . LYS A 1 86 ? -22.406 10.984 11.531 1 90.75 86 LYS A N 1
ATOM 692 C CA . LYS A 1 86 ? -23.812 11.344 11.406 1 90.75 86 LYS A CA 1
ATOM 693 C C . LYS A 1 86 ? -24.516 10.469 10.367 1 90.75 86 LYS A C 1
ATOM 695 O O . LYS A 1 86 ? -23.875 9.984 9.43 1 90.75 86 LYS A O 1
ATOM 700 N N . ARG A 1 87 ? -25.781 10.312 10.586 1 88.88 87 ARG A N 1
ATOM 701 C CA . ARG A 1 87 ? -26.547 9.57 9.602 1 88.88 87 ARG A CA 1
ATOM 702 C C . ARG A 1 87 ? -26.781 10.391 8.344 1 88.88 87 ARG A C 1
ATOM 704 O O . ARG A 1 87 ? -27.016 11.602 8.422 1 88.88 87 ARG A O 1
ATOM 711 N N . ASP A 1 88 ? -26.672 9.672 7.262 1 83.56 88 ASP A N 1
ATOM 712 C CA . ASP A 1 88 ? -26.953 10.312 5.98 1 83.56 88 ASP A CA 1
ATOM 713 C C . ASP A 1 88 ? -28.406 10.727 5.879 1 83.56 88 ASP A C 1
ATOM 715 O O . ASP A 1 88 ? -29.312 9.961 6.23 1 83.56 88 ASP A O 1
ATOM 719 N N . LEU A 1 89 ? -28.625 11.883 5.492 1 79.12 89 LEU A N 1
ATOM 720 C CA . LEU A 1 89 ? -29.969 12.43 5.418 1 79.12 89 LEU A CA 1
ATOM 721 C C . LEU A 1 89 ? -30.766 11.773 4.293 1 79.12 89 LEU A C 1
ATOM 723 O O . LEU A 1 89 ? -32 11.688 4.363 1 79.12 89 LEU A O 1
ATOM 727 N N . VAL A 1 90 ? -30.062 11.398 3.311 1 83.62 90 VAL A N 1
ATOM 728 C CA . VAL A 1 90 ? -30.703 10.836 2.123 1 83.62 90 VAL A CA 1
ATOM 729 C C . VAL A 1 90 ? -30.828 9.32 2.275 1 83.62 90 VAL A C 1
ATOM 731 O O . VAL A 1 90 ? -31.906 8.758 2.012 1 83.62 90 VAL A O 1
ATOM 734 N N . ASP A 1 91 ? -29.828 8.727 2.641 1 81.62 91 ASP A N 1
ATOM 735 C CA . ASP A 1 91 ? -29.797 7.297 2.916 1 81.62 91 ASP A CA 1
ATOM 736 C C . ASP A 1 91 ? -29.531 7.023 4.395 1 81.62 91 ASP A C 1
ATOM 738 O O . ASP A 1 91 ? -28.375 6.879 4.801 1 81.62 91 ASP A O 1
ATOM 742 N N . ARG A 1 92 ? -30.578 6.84 5.172 1 77.12 92 ARG A N 1
ATOM 743 C CA . ARG A 1 92 ? -30.469 6.758 6.625 1 77.12 92 ARG A CA 1
ATOM 744 C C . ARG A 1 92 ? -29.75 5.488 7.051 1 77.12 92 ARG A C 1
ATOM 746 O O . ARG A 1 92 ? -29.391 5.332 8.227 1 77.12 92 ARG A O 1
ATOM 753 N N . ARG A 1 93 ? -29.516 4.668 6.117 1 78.44 93 ARG A N 1
ATOM 754 C CA . ARG A 1 93 ? -28.781 3.445 6.449 1 78.44 93 ARG A CA 1
ATOM 755 C C . ARG A 1 93 ? -27.281 3.674 6.395 1 78.44 93 ARG A C 1
ATOM 757 O O . ARG A 1 93 ? -26.5 2.863 6.906 1 78.44 93 ARG A O 1
ATOM 764 N N . LYS A 1 94 ? -26.922 4.816 5.867 1 87 94 LYS A N 1
ATOM 765 C CA . LYS A 1 94 ? -25.516 5.113 5.691 1 87 94 LYS A CA 1
ATOM 766 C C . LYS A 1 94 ? -25.016 6.105 6.742 1 87 94 LYS A C 1
ATOM 768 O O . LYS A 1 94 ? -25.719 7.062 7.074 1 87 94 LYS A O 1
ATOM 773 N N . TYR A 1 95 ? -23.984 5.797 7.328 1 90.81 95 TYR A N 1
ATOM 774 C CA . TYR A 1 95 ? -23.328 6.742 8.219 1 90.81 95 TYR A CA 1
ATOM 775 C C . TYR A 1 95 ? -22.219 7.488 7.488 1 90.81 95 TYR A C 1
ATOM 777 O O . TYR A 1 95 ? -21.469 6.895 6.699 1 90.81 95 TYR A O 1
ATOM 785 N N . LEU A 1 96 ? -22.234 8.828 7.777 1 94.62 96 LEU A N 1
ATOM 786 C CA . LEU A 1 96 ? -21.188 9.688 7.211 1 94.62 96 LEU A CA 1
ATOM 787 C C . LEU A 1 96 ? -20.219 10.141 8.289 1 94.62 96 LEU A C 1
ATOM 789 O O . LEU A 1 96 ? -20.625 10.453 9.406 1 94.62 96 LEU A O 1
ATOM 793 N N . ILE A 1 97 ? -18.969 10.062 7.891 1 97.06 97 ILE A N 1
ATOM 794 C CA . ILE A 1 97 ? -17.906 10.469 8.805 1 97.06 97 ILE A CA 1
ATOM 795 C C . ILE A 1 97 ? -17.281 11.781 8.328 1 97.06 97 ILE A C 1
ATOM 797 O O . ILE A 1 97 ? -16.953 11.93 7.148 1 97.06 97 ILE A O 1
ATOM 801 N N . ASP A 1 98 ? -17.25 12.727 9.234 1 96.88 98 ASP A N 1
ATOM 802 C CA . ASP A 1 98 ? -16.594 14.008 8.953 1 96.88 98 ASP A CA 1
ATOM 803 C C . ASP A 1 98 ? -15.516 14.312 9.977 1 96.88 98 ASP A C 1
ATOM 805 O O . ASP A 1 98 ? -15.578 13.844 11.117 1 96.88 98 ASP A O 1
ATOM 809 N N . ILE A 1 99 ? -14.547 15.07 9.508 1 97.5 99 ILE A N 1
ATOM 810 C CA . ILE A 1 99 ? -13.453 15.43 10.398 1 97.5 99 ILE A CA 1
ATOM 811 C C . ILE A 1 99 ? -13.812 16.688 11.18 1 97.5 99 ILE A C 1
ATOM 813 O O . ILE A 1 99 ? -14.461 17.594 10.656 1 97.5 99 ILE A O 1
ATOM 817 N N . THR A 1 100 ? -13.469 16.703 12.484 1 98.12 100 THR A N 1
ATOM 818 C CA . THR A 1 100 ? -13.656 17.891 13.305 1 98.12 100 THR A CA 1
ATOM 819 C C . THR A 1 100 ? -12.492 18.875 13.133 1 98.12 100 THR A C 1
ATOM 821 O O . THR A 1 100 ? -11.539 18.578 12.406 1 98.12 100 THR A O 1
ATOM 824 N N . GLU A 1 101 ? -12.633 20.078 13.75 1 97.88 101 GLU A N 1
ATOM 825 C CA . GLU A 1 101 ? -11.523 21.031 13.758 1 97.88 101 GLU A CA 1
ATOM 826 C C . GLU A 1 101 ? -10.273 20.422 14.375 1 97.88 101 GLU A C 1
ATOM 828 O O . GLU A 1 101 ? -9.164 20.625 13.875 1 97.88 101 GLU A O 1
ATOM 833 N N . GLU A 1 102 ? -10.469 19.688 15.43 1 97.94 102 GLU A N 1
ATOM 834 C CA . GLU A 1 102 ? -9.352 19.031 16.109 1 97.94 102 GLU A CA 1
ATOM 835 C C . GLU A 1 102 ? -8.703 17.969 15.219 1 97.94 102 GLU A C 1
ATOM 837 O O . GLU A 1 102 ? -7.477 17.891 15.125 1 97.94 102 GLU A O 1
ATOM 842 N N . GLY A 1 103 ? -9.516 17.172 14.555 1 98.12 103 GLY A N 1
ATOM 843 C CA . GLY A 1 103 ? -9.008 16.172 13.617 1 98.12 103 GLY A CA 1
ATOM 844 C C . GLY A 1 103 ? -8.266 16.797 12.445 1 98.12 103 GLY A C 1
ATOM 845 O O . GLY A 1 103 ? -7.238 16.281 12.016 1 98.12 103 GLY A O 1
ATOM 846 N N . ASP A 1 104 ? -8.805 17.859 12 1 97.88 104 ASP A N 1
ATOM 847 C CA . ASP A 1 104 ? -8.203 18.562 10.883 1 97.88 104 ASP A CA 1
ATOM 848 C C . ASP A 1 104 ? -6.828 19.125 11.258 1 97.88 104 ASP A C 1
ATOM 850 O O . ASP A 1 104 ? -5.906 19.125 10.438 1 97.88 104 ASP A O 1
ATOM 854 N N . LYS A 1 105 ? -6.746 19.641 12.438 1 98.06 105 LYS A N 1
ATOM 855 C CA . LYS A 1 105 ? -5.465 20.156 12.922 1 98.06 105 LYS A CA 1
ATOM 856 C C . LYS A 1 105 ? -4.41 19.047 12.961 1 98.06 105 LYS A C 1
ATOM 858 O O . LYS A 1 105 ? -3.256 19.281 12.594 1 98.06 105 LYS A O 1
ATOM 863 N N . ILE A 1 106 ? -4.816 17.906 13.375 1 98.12 106 ILE A N 1
ATOM 864 C CA . ILE A 1 106 ? -3.912 16.75 13.445 1 98.12 106 ILE A CA 1
ATOM 865 C C . ILE A 1 106 ? -3.445 16.375 12.047 1 98.12 106 ILE A C 1
ATOM 867 O O . ILE A 1 106 ? -2.246 16.234 11.797 1 98.12 106 ILE A O 1
ATOM 871 N N . ALA A 1 107 ? -4.363 16.234 11.156 1 97.38 107 ALA A N 1
ATOM 872 C CA . ALA A 1 107 ? -4.039 15.859 9.789 1 97.38 107 ALA A CA 1
ATOM 873 C C . ALA A 1 107 ? -3.133 16.891 9.133 1 97.38 107 ALA A C 1
ATOM 875 O O . ALA A 1 107 ? -2.186 16.547 8.422 1 97.38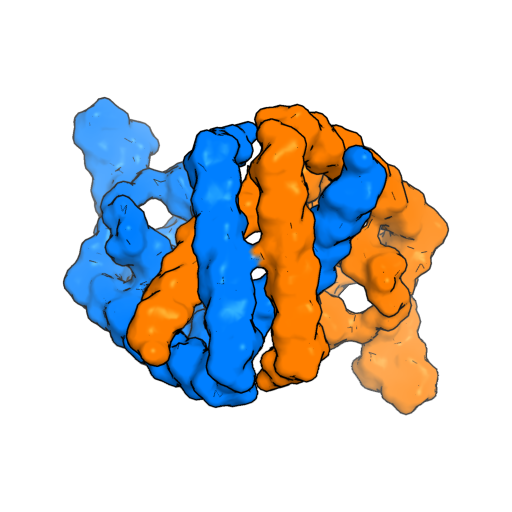 107 ALA A O 1
ATOM 876 N N . THR A 1 108 ? -3.412 18.141 9.406 1 97.25 108 THR A N 1
ATOM 877 C CA . THR A 1 108 ? -2.631 19.234 8.836 1 97.25 108 THR A CA 1
ATOM 878 C C . THR A 1 108 ? -1.206 19.219 9.383 1 97.25 108 THR A C 1
ATOM 880 O O . THR A 1 108 ? -0.243 19.359 8.625 1 97.25 108 THR A O 1
ATOM 883 N N . ASP A 1 109 ? -1.168 19.094 10.695 1 97.88 109 ASP A N 1
ATOM 884 C CA . ASP A 1 109 ? 0.148 19.031 11.32 1 97.88 109 ASP A CA 1
ATOM 885 C C . ASP A 1 109 ? 0.976 17.875 10.758 1 97.88 109 ASP A C 1
ATOM 887 O O . ASP A 1 109 ? 2.154 18.047 10.445 1 97.88 109 ASP A O 1
ATOM 891 N N . PHE A 1 110 ? 0.377 16.719 10.633 1 97.5 110 PHE A N 1
ATOM 892 C CA . PHE A 1 110 ? 1.063 15.555 10.078 1 97.5 110 PHE A CA 1
ATOM 893 C C . PHE A 1 110 ? 1.512 15.828 8.648 1 97.5 110 PHE A C 1
ATOM 895 O O . PHE A 1 110 ? 2.645 15.516 8.273 1 97.5 110 PHE A O 1
ATOM 902 N N . MET A 1 111 ? 0.622 16.422 7.855 1 95.31 111 MET A N 1
ATOM 903 C CA . MET A 1 111 ? 0.938 16.703 6.457 1 95.31 111 MET A CA 1
ATOM 904 C C . MET A 1 111 ? 2.133 17.641 6.348 1 95.31 111 MET A C 1
ATOM 906 O O . MET A 1 111 ? 2.939 17.516 5.422 1 95.31 111 MET A O 1
ATOM 910 N N . ASP A 1 112 ? 2.256 18.562 7.246 1 96.44 112 ASP A N 1
ATOM 911 C CA . ASP A 1 112 ? 3.393 19.484 7.27 1 96.44 112 ASP A CA 1
ATOM 912 C C . ASP A 1 112 ? 4.688 18.734 7.59 1 96.44 112 ASP A C 1
ATOM 914 O O . ASP A 1 112 ? 5.715 18.969 6.945 1 96.44 112 ASP A O 1
ATOM 918 N N . LYS A 1 113 ? 4.613 17.891 8.594 1 96.69 113 LYS A N 1
ATOM 919 C CA . LYS A 1 113 ? 5.785 17.109 8.961 1 96.69 113 LYS A CA 1
ATOM 920 C C . LYS A 1 113 ? 6.203 16.188 7.812 1 96.69 113 LYS A C 1
ATOM 922 O O . LYS A 1 113 ? 7.395 16.031 7.535 1 96.69 113 LYS A O 1
ATOM 927 N N . LEU A 1 114 ? 5.184 15.578 7.211 1 95.62 114 LEU A N 1
ATOM 928 C CA . LEU A 1 114 ? 5.441 14.734 6.051 1 95.62 114 LEU A CA 1
ATOM 929 C C . LEU A 1 114 ? 6.121 15.516 4.938 1 95.62 114 LEU A C 1
ATOM 931 O O . LEU A 1 114 ? 7.086 15.039 4.336 1 95.62 114 LEU A O 1
ATOM 935 N N . SER A 1 115 ? 5.605 16.703 4.676 1 95.88 115 SER A N 1
ATOM 936 C CA . SER A 1 115 ? 6.152 17.562 3.639 1 95.88 115 SER A CA 1
ATOM 937 C C . SER A 1 115 ? 7.621 17.891 3.902 1 95.88 115 SER A C 1
ATOM 939 O O . SER A 1 115 ? 8.445 17.859 2.986 1 95.88 115 SER A O 1
ATOM 941 N N . ASP A 1 116 ? 7.902 18.188 5.137 1 95.56 116 ASP A N 1
ATOM 942 C CA . ASP A 1 116 ? 9.273 18.5 5.516 1 95.56 116 ASP A CA 1
ATOM 943 C C . ASP A 1 116 ? 10.195 17.297 5.293 1 95.56 116 ASP A C 1
ATOM 945 O O . ASP A 1 116 ? 11.297 17.453 4.754 1 95.56 116 ASP A O 1
ATOM 949 N N . GLY A 1 117 ? 9.742 16.141 5.734 1 93.75 117 GLY A N 1
ATOM 950 C CA . GLY A 1 117 ? 10.523 14.922 5.555 1 93.75 117 GLY A CA 1
ATOM 951 C C . GLY A 1 117 ? 10.758 14.578 4.098 1 93.75 117 GLY A C 1
ATOM 952 O O . GLY A 1 117 ? 11.867 14.211 3.707 1 93.75 117 GLY A O 1
ATOM 953 N N . LEU A 1 118 ? 9.711 14.688 3.328 1 94 118 LEU A N 1
ATOM 954 C CA . LEU A 1 118 ? 9.812 14.406 1.898 1 94 118 LEU A CA 1
ATOM 955 C C . LEU A 1 118 ? 10.758 15.391 1.22 1 94 118 LEU A C 1
ATOM 957 O O . LEU A 1 118 ? 11.531 15.008 0.337 1 94 118 LEU A O 1
ATOM 961 N N . GLY A 1 119 ? 10.57 16.656 1.615 1 93.88 119 GLY A N 1
ATOM 962 C CA . GLY A 1 119 ? 11.484 17.656 1.084 1 93.88 119 GLY A CA 1
ATOM 963 C C . GLY A 1 119 ? 12.945 17.297 1.288 1 93.88 119 GLY A C 1
ATOM 964 O O . GLY A 1 119 ? 13.75 17.406 0.365 1 93.88 119 GLY A O 1
ATOM 965 N N . GLU A 1 120 ? 13.281 16.828 2.48 1 92.38 120 GLU A N 1
ATOM 966 C CA . GLU A 1 120 ? 14.641 16.438 2.811 1 92.38 120 GLU A CA 1
ATOM 967 C C . GLU A 1 120 ? 15.086 15.234 1.976 1 92.38 120 GLU A C 1
ATOM 969 O O . GLU A 1 120 ? 16.203 15.203 1.458 1 92.38 120 GLU A O 1
ATOM 974 N N . LYS A 1 121 ? 14.25 14.234 1.86 1 89.56 121 LYS A N 1
ATOM 975 C CA . LYS A 1 121 ? 14.578 13.023 1.114 1 89.56 121 LYS A CA 1
ATOM 976 C C . LYS A 1 121 ? 14.766 13.32 -0.37 1 89.56 121 LYS A C 1
ATOM 978 O O . LYS A 1 121 ? 15.719 12.844 -0.991 1 89.56 121 LYS A O 1
ATOM 983 N N . LEU A 1 122 ? 13.883 14.141 -0.904 1 91.19 122 LEU A N 1
ATOM 984 C CA . LEU A 1 122 ? 13.898 14.414 -2.336 1 91.19 122 LEU A CA 1
ATOM 985 C C . LEU A 1 122 ? 15.023 15.375 -2.697 1 91.19 122 LEU A C 1
ATOM 987 O O . LEU A 1 122 ? 15.461 15.414 -3.848 1 91.19 122 LEU A O 1
ATOM 991 N N . SER A 1 123 ? 15.438 16.203 -1.748 1 91.62 123 SER A N 1
ATOM 992 C CA . SER A 1 123 ? 16.531 17.125 -1.98 1 91.62 123 SER A CA 1
ATOM 993 C C . SER A 1 123 ? 17.844 16.391 -2.221 1 91.62 123 SER A C 1
ATOM 995 O O . SER A 1 123 ? 18.797 16.969 -2.744 1 91.62 123 SER A O 1
ATOM 997 N N . LYS A 1 124 ? 17.906 15.125 -1.861 1 89.5 124 LYS A N 1
ATOM 998 C CA . LYS A 1 124 ? 19.109 14.328 -2.039 1 89.5 124 LYS A CA 1
ATOM 999 C C . LYS A 1 124 ? 19.25 13.859 -3.484 1 89.5 124 LYS A C 1
ATOM 1001 O O . LYS A 1 124 ? 20.312 13.406 -3.893 1 89.5 124 LYS A O 1
ATOM 1006 N N . LEU A 1 125 ? 18.234 13.93 -4.203 1 90.25 125 LEU A N 1
ATOM 1007 C CA . LEU A 1 125 ? 18.266 13.57 -5.617 1 90.25 125 LEU A CA 1
ATOM 1008 C C . LEU A 1 125 ? 18.938 14.664 -6.438 1 90.25 125 LEU A C 1
ATOM 1010 O O . LEU A 1 125 ? 18.844 15.844 -6.102 1 90.25 125 LEU A O 1
ATOM 1014 N N . THR A 1 126 ? 19.609 14.258 -7.512 1 92.31 126 THR A N 1
ATOM 1015 C CA . THR A 1 126 ? 20.125 15.25 -8.453 1 92.31 126 THR A CA 1
ATOM 1016 C C . THR A 1 126 ? 18.984 16 -9.125 1 92.31 126 THR A C 1
ATOM 1018 O O . THR A 1 126 ? 17.828 15.539 -9.125 1 92.31 126 THR A O 1
ATOM 1021 N N . GLU A 1 127 ? 19.266 17.156 -9.68 1 93.12 127 GLU A N 1
ATOM 1022 C CA . GLU A 1 127 ? 18.25 17.938 -10.391 1 93.12 127 GLU A CA 1
ATOM 1023 C C . GLU A 1 127 ? 17.625 17.125 -11.523 1 93.12 127 GLU A C 1
ATOM 1025 O O . GLU A 1 127 ? 16.422 17.188 -11.742 1 93.12 127 GLU A O 1
ATOM 1030 N N . GLU A 1 128 ? 18.5 16.359 -12.156 1 94 128 GLU A N 1
ATOM 1031 C CA . GLU A 1 128 ? 18.031 15.531 -13.258 1 94 128 GLU A CA 1
ATOM 1032 C C . GLU A 1 128 ? 17.109 14.43 -12.758 1 94 128 GLU A C 1
ATOM 1034 O O . GLU A 1 128 ? 16.047 14.188 -13.352 1 94 128 GLU A O 1
ATOM 1039 N N . ASP A 1 129 ? 17.453 13.789 -11.656 1 93.19 129 ASP A N 1
ATOM 1040 C CA . ASP A 1 129 ? 16.625 12.719 -11.094 1 93.19 129 ASP A CA 1
ATOM 1041 C C . ASP A 1 129 ? 15.305 13.266 -10.562 1 93.19 129 ASP A C 1
ATOM 1043 O O . ASP A 1 129 ? 14.273 12.602 -10.648 1 93.19 129 ASP A O 1
ATOM 1047 N N . ARG A 1 130 ? 15.344 14.453 -10.055 1 93.62 130 ARG A N 1
ATOM 1048 C CA . ARG A 1 130 ? 14.117 15.078 -9.562 1 93.62 130 ARG A CA 1
ATOM 1049 C C . ARG A 1 130 ? 13.133 15.328 -10.695 1 93.62 130 ARG A C 1
ATOM 1051 O O . ARG A 1 130 ? 11.93 15.094 -10.547 1 93.62 130 ARG A O 1
ATOM 1058 N N . LYS A 1 131 ? 13.695 15.797 -11.75 1 94.81 131 LYS A N 1
ATOM 1059 C CA . LYS A 1 131 ? 12.844 16.062 -12.914 1 94.81 131 LYS A CA 1
ATOM 1060 C C . LYS A 1 131 ? 12.227 14.773 -13.445 1 94.81 131 LYS A C 1
ATOM 1062 O O . LYS A 1 131 ? 11.023 14.727 -13.734 1 94.81 131 LYS A O 1
ATOM 1067 N N . LYS A 1 132 ? 13.039 13.773 -13.562 1 94.88 132 LYS A N 1
ATOM 1068 C CA . LYS A 1 132 ? 12.562 12.477 -14.039 1 94.88 132 LYS A CA 1
ATOM 1069 C C . LYS A 1 132 ? 11.523 11.891 -13.086 1 94.88 132 LYS A C 1
ATOM 1071 O O . LYS A 1 132 ? 10.539 11.297 -13.531 1 94.88 132 LYS A O 1
ATOM 1076 N N . TYR A 1 133 ? 11.828 12.055 -11.812 1 93.75 133 TYR A N 1
ATOM 1077 C CA . TYR A 1 133 ? 10.906 11.586 -10.781 1 93.75 133 TYR A CA 1
ATOM 1078 C C . TYR A 1 133 ? 9.555 12.266 -10.914 1 93.75 133 TYR A C 1
ATOM 1080 O O . TYR A 1 133 ? 8.516 11.602 -10.93 1 93.75 133 TYR A O 1
ATOM 1088 N N . LEU A 1 134 ? 9.539 13.5 -11.008 1 94.5 134 LEU A N 1
ATOM 1089 C CA . LEU A 1 134 ? 8.312 14.289 -11.109 1 94.5 134 LEU A CA 1
ATOM 1090 C C . LEU A 1 134 ? 7.531 13.922 -12.367 1 94.5 134 LEU A C 1
ATOM 1092 O O . LEU A 1 134 ? 6.312 13.758 -12.312 1 94.5 134 LEU A O 1
ATOM 1096 N N . GLU A 1 135 ? 8.242 13.781 -13.422 1 95.38 135 GLU A N 1
ATOM 1097 C CA . GLU A 1 135 ? 7.602 13.406 -14.672 1 95.38 135 GLU A CA 1
ATOM 1098 C C . GLU A 1 135 ? 6.973 12.016 -14.586 1 95.38 135 GLU A C 1
ATOM 1100 O O . GLU A 1 135 ? 5.879 11.789 -15.102 1 95.38 135 GLU A O 1
ATOM 1105 N N . ALA A 1 136 ? 7.613 11.133 -13.961 1 94.62 136 ALA A N 1
ATOM 1106 C CA . ALA A 1 136 ? 7.133 9.766 -13.836 1 94.62 136 ALA A CA 1
ATOM 1107 C C . ALA A 1 136 ? 5.855 9.695 -13.008 1 94.62 136 ALA A C 1
ATOM 1109 O O . ALA A 1 136 ? 4.871 9.078 -13.422 1 94.62 136 ALA A O 1
ATOM 1110 N N . ILE A 1 137 ? 5.84 10.359 -11.852 1 93.38 137 ILE A N 1
ATOM 1111 C CA . ILE A 1 137 ? 4.672 10.273 -10.984 1 93.38 137 ILE A CA 1
ATOM 1112 C C . ILE A 1 137 ? 3.49 10.992 -11.633 1 93.38 137 ILE A C 1
ATOM 1114 O O . ILE A 1 137 ? 2.346 10.547 -11.523 1 93.38 137 ILE A O 1
ATOM 1118 N N . ASN A 1 138 ? 3.773 12.07 -12.367 1 93.56 138 ASN A N 1
ATOM 1119 C CA . ASN A 1 138 ? 2.701 12.781 -13.055 1 93.56 138 ASN A CA 1
ATOM 1120 C C . ASN A 1 138 ? 2.131 11.961 -14.203 1 93.56 138 ASN A C 1
ATOM 1122 O O . ASN A 1 138 ? 0.923 11.977 -14.453 1 93.56 138 ASN A O 1
ATOM 1126 N N . THR A 1 139 ? 3.006 11.305 -14.867 1 93.25 139 THR A N 1
ATOM 1127 C CA . THR A 1 139 ? 2.578 10.43 -15.953 1 93.25 13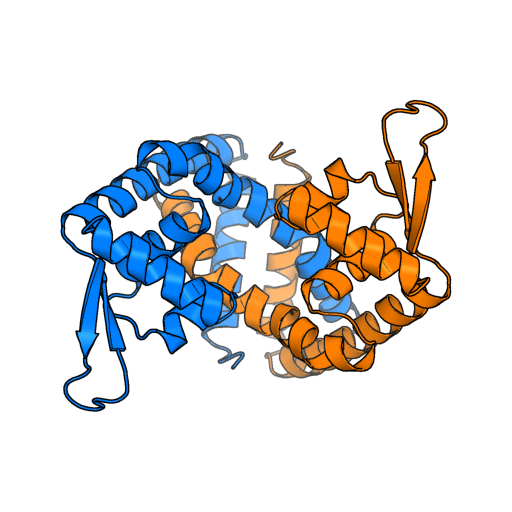9 THR A CA 1
ATOM 1128 C C . THR A 1 139 ? 1.688 9.305 -15.422 1 93.25 139 THR A C 1
ATOM 1130 O O . THR A 1 139 ? 0.633 9.023 -16 1 93.25 139 THR A O 1
ATOM 1133 N N . LEU A 1 140 ? 2.061 8.68 -14.32 1 91.5 140 LEU A N 1
ATOM 1134 C CA . LEU A 1 140 ? 1.271 7.602 -13.734 1 91.5 140 LEU A CA 1
ATOM 1135 C C . LEU A 1 140 ? -0.084 8.117 -13.258 1 91.5 140 LEU A C 1
ATOM 1137 O O . LEU A 1 140 ? -1.108 7.461 -13.469 1 91.5 140 LEU A O 1
ATOM 1141 N N . GLN A 1 141 ? -0.038 9.242 -12.625 1 90 141 GLN A N 1
ATOM 1142 C CA . GLN A 1 141 ? -1.285 9.852 -12.172 1 90 141 GLN A CA 1
ATOM 1143 C C . GLN A 1 141 ? -2.219 10.125 -13.344 1 90 141 GLN A C 1
ATOM 1145 O O . GLN A 1 141 ? -3.424 9.875 -13.258 1 90 141 GLN A O 1
ATOM 1150 N N . TYR A 1 142 ? -1.661 10.586 -14.398 1 89.06 142 TYR A N 1
ATOM 1151 C CA . TYR A 1 142 ? -2.447 10.914 -15.586 1 89.06 142 TYR A CA 1
ATOM 1152 C C . TYR A 1 142 ? -3.059 9.664 -16.203 1 89.06 142 TYR A C 1
ATOM 1154 O O . TYR A 1 142 ? -4.262 9.609 -16.453 1 89.06 142 TYR A O 1
ATOM 1162 N N . ILE A 1 143 ? -2.322 8.664 -16.469 1 87.69 143 ILE A N 1
ATOM 1163 C CA . ILE A 1 143 ? -2.736 7.449 -17.156 1 87.69 143 ILE A CA 1
ATOM 1164 C C . ILE A 1 143 ? -3.744 6.688 -16.297 1 87.69 143 ILE A C 1
ATOM 1166 O O . ILE A 1 143 ? -4.766 6.219 -16.797 1 87.69 143 ILE A O 1
ATOM 1170 N N . LEU A 1 144 ? -3.496 6.633 -15.016 1 80.19 144 LEU A N 1
ATOM 1171 C CA . LEU A 1 144 ? -4.297 5.766 -14.156 1 80.19 144 LEU A CA 1
ATOM 1172 C C . LEU A 1 144 ? -5.566 6.477 -13.695 1 80.19 144 LEU A C 1
ATOM 1174 O O . LEU A 1 144 ? -6.535 5.824 -13.305 1 80.19 144 LEU A O 1
ATOM 1178 N N . ASN A 1 145 ? -5.555 7.777 -13.68 1 77.12 145 ASN A N 1
ATOM 1179 C CA . ASN A 1 145 ? -6.777 8.523 -13.398 1 77.12 145 ASN A CA 1
ATOM 1180 C C . ASN A 1 145 ? -7.691 8.578 -14.625 1 77.12 145 ASN A C 1
ATOM 1182 O O . ASN A 1 145 ? -8.891 8.812 -14.492 1 77.12 145 ASN A O 1
ATOM 1186 N N . LYS A 1 146 ? -7.047 8.625 -15.766 1 71.25 146 LYS A N 1
ATOM 1187 C CA . LYS A 1 146 ? -7.844 8.547 -16.984 1 71.25 146 LYS A CA 1
ATOM 1188 C C . LYS A 1 146 ? -8.602 7.23 -17.062 1 71.25 146 LYS A C 1
ATOM 1190 O O . LYS A 1 146 ? -9.766 7.199 -17.469 1 71.25 146 LYS A O 1
ATOM 1195 N N . GLU A 1 147 ? -7.812 6.105 -16.891 1 62.41 147 GLU A N 1
ATOM 1196 C CA . GLU A 1 147 ? -8.383 4.77 -17.031 1 62.41 147 GLU A CA 1
ATOM 1197 C C . GLU A 1 147 ? -9.141 4.363 -15.766 1 62.41 147 GLU A C 1
ATOM 1199 O O . GLU A 1 147 ? -8.711 4.668 -14.648 1 62.41 147 GLU A O 1
ATOM 1204 N N . GLU A 1 148 ? -10.438 4.621 -15.664 1 55.78 148 GLU A N 1
ATOM 1205 C CA . GLU A 1 148 ? -11.273 4.125 -14.57 1 55.78 148 GLU A CA 1
ATOM 1206 C C . GLU A 1 148 ? -10.789 2.764 -14.078 1 55.78 148 GLU A C 1
ATOM 1208 O O . GLU A 1 148 ? -11.258 1.727 -14.555 1 55.78 148 GLU A O 1
ATOM 1213 N N . PHE A 1 149 ? -9.539 2.543 -13.984 1 49.06 149 PHE A N 1
ATOM 1214 C CA . PHE A 1 149 ? -9.258 1.188 -13.531 1 49.06 149 PHE A CA 1
ATOM 1215 C C . PHE A 1 149 ? -10.188 0.796 -12.391 1 49.06 149 PHE A C 1
ATOM 1217 O O . PHE A 1 149 ? -9.953 1.156 -11.234 1 49.06 149 PHE A O 1
ATOM 1224 N N . ARG A 1 150 ? -11.5 1.035 -12.656 1 40.88 150 ARG A N 1
ATOM 1225 C CA . ARG A 1 150 ? -12.539 0.471 -11.797 1 40.88 150 ARG A CA 1
ATOM 1226 C C . ARG A 1 150 ? -12.445 -1.05 -11.75 1 40.88 150 ARG A C 1
ATOM 1228 O O . ARG A 1 150 ? -12.148 -1.693 -12.758 1 40.88 150 ARG A O 1
ATOM 1235 N N . MET B 1 1 ? 11.133 23.109 -5.418 1 58.62 1 MET B N 1
ATOM 1236 C CA . MET B 1 1 ? 11.125 22.078 -4.391 1 58.62 1 MET B CA 1
ATOM 1237 C C . MET B 1 1 ? 9.727 21.875 -3.83 1 58.62 1 MET B C 1
ATOM 1239 O O . MET B 1 1 ? 9.281 20.734 -3.646 1 58.62 1 MET B O 1
ATOM 1243 N N . ASN B 1 2 ? 8.922 22.891 -3.934 1 77 2 ASN B N 1
ATOM 1244 C CA . ASN B 1 2 ? 7.586 22.859 -3.34 1 77 2 ASN B CA 1
ATOM 1245 C C . ASN B 1 2 ? 6.613 22.031 -4.188 1 77 2 ASN B C 1
ATOM 1247 O O . ASN B 1 2 ? 5.82 21.266 -3.656 1 77 2 ASN B O 1
ATOM 1251 N N . TYR B 1 3 ? 6.914 21.969 -5.453 1 85.12 3 TYR B N 1
ATOM 1252 C CA . TYR B 1 3 ? 5.984 21.266 -6.336 1 85.12 3 TYR B CA 1
ATOM 1253 C C . TYR B 1 3 ? 6.207 19.766 -6.277 1 85.12 3 TYR B C 1
ATOM 1255 O O . TYR B 1 3 ? 5.246 18.984 -6.242 1 85.12 3 TYR B O 1
ATOM 1263 N N . ILE B 1 4 ? 7.488 19.469 -6.164 1 91.75 4 ILE B N 1
ATOM 1264 C CA . ILE B 1 4 ? 7.812 18.047 -6.168 1 91.75 4 ILE B CA 1
ATOM 1265 C C . ILE B 1 4 ? 7.262 17.391 -4.906 1 91.75 4 ILE B C 1
ATOM 1267 O O . ILE B 1 4 ? 6.75 16.266 -4.953 1 91.75 4 ILE B O 1
ATOM 1271 N N . VAL B 1 5 ? 7.297 18.109 -3.828 1 93.44 5 VAL B N 1
ATOM 1272 C CA . VAL B 1 5 ? 6.797 17.578 -2.564 1 93.44 5 VAL B CA 1
ATOM 1273 C C . VAL B 1 5 ? 5.273 17.484 -2.607 1 93.44 5 VAL B C 1
ATOM 1275 O O . VAL B 1 5 ? 4.699 16.453 -2.246 1 93.44 5 VAL B O 1
ATOM 1278 N N . LYS B 1 6 ? 4.691 18.516 -3.086 1 92.94 6 LYS B N 1
ATOM 1279 C CA . LYS B 1 6 ? 3.234 18.547 -3.195 1 92.94 6 LYS B CA 1
ATOM 1280 C C . LYS B 1 6 ? 2.732 17.406 -4.09 1 92.94 6 LYS B C 1
ATOM 1282 O O . LYS B 1 6 ? 1.78 16.719 -3.738 1 92.94 6 LYS B O 1
ATOM 1287 N N . ASP B 1 7 ? 3.385 17.219 -5.176 1 92.56 7 ASP B N 1
ATOM 1288 C CA . ASP B 1 7 ? 2.977 16.188 -6.117 1 92.56 7 ASP B CA 1
ATOM 1289 C C . ASP B 1 7 ? 3.246 14.797 -5.551 1 92.56 7 ASP B C 1
ATOM 1291 O O . ASP B 1 7 ? 2.486 13.859 -5.805 1 92.56 7 ASP B O 1
ATOM 1295 N N . THR B 1 8 ? 4.309 14.688 -4.84 1 93.31 8 THR B N 1
ATOM 1296 C CA . THR B 1 8 ? 4.629 13.414 -4.215 1 93.31 8 THR B CA 1
ATOM 1297 C C . THR B 1 8 ? 3.59 13.055 -3.154 1 93.31 8 THR B C 1
ATOM 1299 O O . THR B 1 8 ? 3.156 11.898 -3.066 1 93.31 8 THR B O 1
ATOM 1302 N N . ILE B 1 9 ? 3.186 14.055 -2.443 1 92.25 9 ILE B N 1
ATOM 1303 C CA . ILE B 1 9 ? 2.17 13.82 -1.422 1 92.25 9 ILE B CA 1
ATOM 1304 C C . ILE B 1 9 ? 0.858 13.406 -2.084 1 92.25 9 ILE B C 1
ATOM 1306 O O . ILE B 1 9 ? 0.224 12.438 -1.663 1 92.25 9 ILE B O 1
ATOM 1310 N N . SER B 1 10 ? 0.51 14.094 -3.102 1 89.44 10 SER B N 1
ATOM 1311 C CA . SER B 1 10 ? -0.703 13.742 -3.836 1 89.44 10 SER B CA 1
ATOM 1312 C C . SER B 1 10 ? -0.633 12.32 -4.375 1 89.44 10 SER B C 1
ATOM 1314 O O . SER B 1 10 ? -1.614 11.578 -4.309 1 89.44 10 SER B O 1
ATOM 1316 N N . PHE B 1 11 ? 0.458 11.945 -4.836 1 90.81 11 PHE B N 1
ATOM 1317 C CA . PHE B 1 11 ? 0.679 10.602 -5.375 1 90.81 11 PHE B CA 1
ATOM 1318 C C . PHE B 1 11 ? 0.548 9.555 -4.281 1 90.81 11 PHE B C 1
ATOM 1320 O O . PHE B 1 11 ? -0.131 8.539 -4.465 1 90.81 11 PHE B O 1
ATOM 1327 N N . LEU B 1 12 ? 1.118 9.758 -3.148 1 90.19 12 LEU B N 1
ATOM 1328 C CA . LEU B 1 12 ? 1.179 8.797 -2.057 1 90.19 12 LEU B CA 1
ATOM 1329 C C . LEU B 1 12 ? -0.172 8.68 -1.357 1 90.19 12 LEU B C 1
ATOM 1331 O O . LEU B 1 12 ? -0.543 7.598 -0.891 1 90.19 12 LEU B O 1
ATOM 1335 N N . VAL B 1 13 ? -0.926 9.766 -1.239 1 88.38 13 VAL B N 1
ATOM 1336 C CA . VAL B 1 13 ? -2.141 9.789 -0.431 1 88.38 13 VAL B CA 1
ATOM 1337 C C . VAL B 1 13 ? -3.346 9.438 -1.301 1 88.38 13 VAL B C 1
ATOM 1339 O O . VAL B 1 13 ? -4.289 8.797 -0.835 1 88.38 13 VAL B O 1
ATOM 1342 N N . LYS B 1 14 ? -3.293 9.766 -2.598 1 85.25 14 LYS B N 1
ATOM 1343 C CA . LYS B 1 14 ? -4.48 9.625 -3.436 1 85.25 14 LYS B CA 1
ATOM 1344 C C . LYS B 1 14 ? -4.273 8.555 -4.504 1 85.25 14 LYS B C 1
ATOM 1346 O O . LYS B 1 14 ? -4.984 7.547 -4.523 1 85.25 14 LYS B O 1
ATOM 1351 N N . THR B 1 15 ? -3.285 8.672 -5.301 1 84.69 15 THR B N 1
ATOM 1352 C CA . THR B 1 15 ? -3.158 7.895 -6.527 1 84.69 15 THR B CA 1
ATOM 1353 C C . THR B 1 15 ? -2.6 6.508 -6.234 1 84.69 15 THR B C 1
ATOM 1355 O O . THR B 1 15 ? -3.141 5.5 -6.699 1 84.69 15 THR B O 1
ATOM 1358 N N . PHE B 1 16 ? -1.587 6.453 -5.484 1 85 16 PHE B N 1
ATOM 1359 C CA . PHE B 1 16 ? -0.91 5.188 -5.223 1 85 16 PHE B CA 1
ATOM 1360 C C . PHE B 1 16 ? -1.852 4.199 -4.543 1 85 16 PHE B C 1
ATOM 1362 O O . PHE B 1 16 ? -2.008 3.066 -5.008 1 85 16 PHE B O 1
ATOM 1369 N N . PRO B 1 17 ? -2.527 4.613 -3.496 1 84 17 PRO B N 1
ATOM 1370 C CA . PRO B 1 17 ? -3.443 3.656 -2.873 1 84 17 PRO B CA 1
ATOM 1371 C C . PRO B 1 17 ? -4.512 3.148 -3.838 1 84 17 PRO B C 1
ATOM 1373 O O . PRO B 1 17 ? -4.867 1.967 -3.807 1 84 17 PRO B O 1
ATOM 1376 N N . LYS B 1 18 ? -4.953 3.953 -4.648 1 82.5 18 LYS B N 1
ATOM 1377 C CA . LYS B 1 18 ? -5.977 3.574 -5.613 1 82.5 18 LYS B CA 1
ATOM 1378 C C . LYS B 1 18 ? -5.438 2.559 -6.617 1 82.5 18 LYS B C 1
ATOM 1380 O O . LYS B 1 18 ? -6.082 1.544 -6.891 1 82.5 18 LYS B O 1
ATOM 1385 N N . ILE B 1 19 ? -4.293 2.785 -7.117 1 83.69 19 ILE B N 1
ATOM 1386 C CA . ILE B 1 19 ? -3.662 1.932 -8.117 1 83.69 19 ILE B CA 1
ATOM 1387 C C . ILE B 1 19 ? -3.301 0.584 -7.496 1 83.69 19 ILE B C 1
ATOM 1389 O O . ILE B 1 19 ? -3.607 -0.469 -8.055 1 83.69 19 ILE B O 1
ATOM 1393 N N . TYR B 1 20 ? -2.682 0.699 -6.363 1 88.75 20 TYR B N 1
ATOM 1394 C CA . TYR B 1 20 ? -2.264 -0.516 -5.672 1 88.75 20 TYR B CA 1
ATOM 1395 C C . TYR B 1 20 ? -3.467 -1.391 -5.336 1 88.75 20 TYR B C 1
ATOM 1397 O O . TYR B 1 20 ? -3.424 -2.609 -5.52 1 88.75 20 TYR B O 1
ATOM 1405 N N . SER B 1 21 ? -4.5 -0.759 -4.945 1 86.88 21 SER B N 1
ATOM 1406 C CA . SER B 1 21 ? -5.723 -1.485 -4.621 1 86.88 21 SER B CA 1
ATOM 1407 C C . SER B 1 21 ? -6.328 -2.135 -5.859 1 86.88 21 SER B C 1
ATOM 1409 O O . SER B 1 21 ? -6.609 -3.334 -5.863 1 86.88 21 SER B O 1
ATOM 1411 N N . SER B 1 22 ? -6.434 -1.418 -6.922 1 86.25 22 SER B N 1
ATOM 1412 C CA . SER B 1 22 ? -7.117 -1.877 -8.125 1 86.25 22 SER B CA 1
ATOM 1413 C C . SER B 1 22 ? -6.285 -2.916 -8.875 1 86.25 22 SER B C 1
ATOM 1415 O O . SER B 1 22 ? -6.832 -3.855 -9.453 1 86.25 22 SER B O 1
ATOM 1417 N N . LEU B 1 23 ? -4.969 -2.766 -8.812 1 89.38 23 LEU B N 1
ATOM 1418 C CA . LEU B 1 23 ? -4.125 -3.592 -9.672 1 89.38 23 LEU B CA 1
ATOM 1419 C C . LEU B 1 23 ? -3.576 -4.789 -8.906 1 89.38 23 LEU B C 1
ATOM 1421 O O . LEU B 1 23 ? -3.104 -5.754 -9.508 1 89.38 23 LEU B O 1
ATOM 1425 N N . TYR B 1 24 ? -3.682 -4.711 -7.652 1 91.94 24 TYR B N 1
ATOM 1426 C CA . TYR B 1 24 ? -3.008 -5.773 -6.914 1 91.94 24 TYR B CA 1
ATOM 1427 C C . TYR B 1 24 ? -3.879 -6.281 -5.77 1 91.94 24 TYR B C 1
ATOM 1429 O O . TYR B 1 24 ? -4.25 -7.457 -5.738 1 91.94 24 TYR B O 1
ATOM 1437 N N . LEU B 1 25 ? -4.32 -5.445 -4.891 1 88.81 25 LEU B N 1
ATOM 1438 C CA . LEU B 1 25 ? -4.969 -5.867 -3.652 1 88.81 25 LEU B CA 1
ATOM 1439 C C . LEU B 1 25 ? -6.312 -6.523 -3.939 1 88.81 25 LEU B C 1
ATOM 1441 O O . LEU B 1 25 ? -6.703 -7.473 -3.254 1 88.81 25 LEU B O 1
ATOM 1445 N N . GLU B 1 26 ? -7.035 -6.004 -4.871 1 89.19 26 GLU B N 1
ATOM 1446 C CA . GLU B 1 26 ? -8.328 -6.582 -5.227 1 89.19 26 GLU B CA 1
ATOM 1447 C C . GLU B 1 26 ? -8.172 -8.023 -5.715 1 89.19 26 GLU B C 1
ATOM 1449 O O . GLU B 1 26 ? -9.016 -8.875 -5.43 1 89.19 26 GLU B O 1
ATOM 1454 N N . ASP B 1 27 ? -7.121 -8.273 -6.453 1 93.38 27 ASP B N 1
ATOM 1455 C CA . ASP B 1 27 ? -6.867 -9.633 -6.914 1 93.38 27 ASP B CA 1
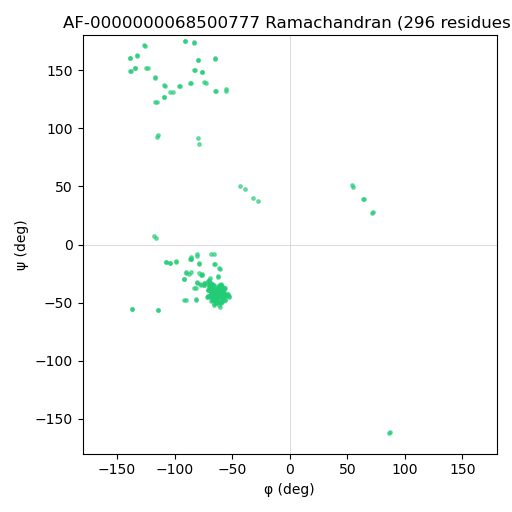ATOM 1456 C C . ASP B 1 27 ? -6.457 -10.539 -5.754 1 93.38 27 ASP B C 1
ATOM 1458 O O . ASP B 1 27 ? -6.844 -11.711 -5.703 1 93.38 27 ASP B O 1
ATOM 1462 N N . LEU B 1 28 ? -5.691 -10 -4.848 1 94.19 28 LEU B N 1
ATOM 1463 C CA . LEU B 1 28 ? -5.363 -10.758 -3.645 1 94.19 28 LEU B CA 1
ATOM 1464 C C . LEU B 1 28 ? -6.625 -11.195 -2.918 1 94.19 28 LEU B C 1
ATOM 1466 O O . LEU B 1 28 ? -6.773 -12.375 -2.572 1 94.19 28 LEU B O 1
ATOM 1470 N N . LYS B 1 29 ? -7.48 -10.281 -2.754 1 91.56 29 LYS B N 1
ATOM 1471 C CA . LYS B 1 29 ? -8.734 -10.555 -2.061 1 91.56 29 LYS B CA 1
ATOM 1472 C C . LYS B 1 29 ? -9.586 -11.555 -2.838 1 91.56 29 LYS B C 1
ATOM 1474 O O . LYS B 1 29 ? -10.172 -12.469 -2.252 1 91.56 29 LYS B O 1
ATOM 1479 N N . LYS B 1 30 ? -9.633 -11.398 -4.094 1 94.69 30 LYS B N 1
ATOM 1480 C CA . LYS B 1 30 ? -10.477 -12.203 -4.973 1 94.69 30 LYS B CA 1
ATOM 1481 C C . LYS B 1 30 ? -10.016 -13.656 -4.992 1 94.69 30 LYS B C 1
ATOM 1483 O O . LYS B 1 30 ? -10.836 -14.578 -4.977 1 94.69 30 LYS B O 1
ATOM 1488 N N . PHE B 1 31 ? -8.719 -13.852 -4.973 1 96.44 31 PHE B N 1
ATOM 1489 C CA . PHE B 1 31 ? -8.219 -15.195 -5.266 1 96.44 31 PHE B CA 1
ATOM 1490 C C . PHE B 1 31 ? -7.773 -15.891 -3.992 1 96.44 31 PHE B C 1
ATOM 1492 O O . PHE B 1 31 ? -7.594 -17.109 -3.979 1 96.44 31 PHE B O 1
ATOM 1499 N N . ALA B 1 32 ? -7.586 -15.164 -2.928 1 96.56 32 ALA B N 1
ATOM 1500 C CA . ALA B 1 32 ? -7.105 -15.734 -1.674 1 96.56 32 ALA B CA 1
ATOM 1501 C C . ALA B 1 32 ? -7.98 -16.906 -1.231 1 96.56 32 ALA B C 1
ATOM 1503 O O . ALA B 1 32 ? -7.469 -17.953 -0.85 1 96.56 32 ALA B O 1
ATOM 1504 N N . PRO B 1 33 ? -9.289 -16.797 -1.338 1 95.12 33 PRO B N 1
ATOM 1505 C CA . PRO B 1 33 ? -10.148 -17.906 -0.899 1 95.12 33 PRO B CA 1
ATOM 1506 C C . PRO B 1 33 ? -9.914 -19.188 -1.691 1 95.12 33 PRO B C 1
ATOM 1508 O O . PRO B 1 33 ? -10.156 -20.281 -1.182 1 95.12 33 PRO B O 1
ATOM 1511 N N . ASP B 1 34 ? -9.477 -19.078 -2.891 1 96.25 34 ASP B N 1
ATOM 1512 C CA . ASP B 1 34 ? -9.227 -20.25 -3.729 1 96.25 34 ASP B CA 1
ATOM 1513 C C . ASP B 1 34 ? -8.156 -21.156 -3.109 1 96.25 34 ASP B C 1
ATOM 1515 O O . ASP B 1 34 ? -8.078 -22.344 -3.434 1 96.25 34 ASP B O 1
ATOM 1519 N N . TYR B 1 35 ? -7.34 -20.594 -2.189 1 96.69 35 TYR B N 1
ATOM 1520 C CA . TYR B 1 35 ? -6.184 -21.328 -1.674 1 96.69 35 TYR B CA 1
ATOM 1521 C C . TYR B 1 35 ? -6.316 -21.562 -0.175 1 96.69 35 TYR B C 1
ATOM 1523 O O . TYR B 1 35 ? -5.344 -21.938 0.487 1 96.69 35 TYR B O 1
ATOM 1531 N N . ASN B 1 36 ? -7.359 -21.266 0.368 1 95.19 36 ASN B N 1
ATOM 1532 C CA . ASN B 1 36 ? -7.594 -21.391 1.802 1 95.19 36 ASN B CA 1
ATOM 1533 C C . ASN B 1 36 ? -6.668 -20.484 2.605 1 95.19 36 ASN B C 1
ATOM 1535 O O . ASN B 1 36 ? -6.07 -20.922 3.592 1 95.19 36 ASN B O 1
ATOM 1539 N N . VAL B 1 37 ? -6.418 -19.281 2.121 1 97.19 37 VAL B N 1
ATOM 1540 C CA . VAL B 1 37 ? -5.66 -18.25 2.83 1 97.19 37 VAL B CA 1
ATOM 1541 C C . VAL B 1 37 ? -6.41 -16.922 2.768 1 97.19 37 VAL B C 1
ATOM 1543 O O . VAL B 1 37 ? -7.363 -16.781 1.999 1 97.19 37 VAL B O 1
ATOM 1546 N N . ASN B 1 38 ? -6.051 -16.016 3.646 1 93.75 38 ASN B N 1
ATOM 1547 C CA . ASN B 1 38 ? -6.547 -14.656 3.508 1 93.75 38 ASN B CA 1
ATOM 1548 C C . ASN B 1 38 ? -5.598 -13.797 2.678 1 93.75 38 ASN B C 1
ATOM 1550 O O . ASN B 1 38 ? -4.551 -14.266 2.236 1 93.75 38 ASN B O 1
ATOM 1554 N N . LYS B 1 39 ? -6.004 -12.586 2.408 1 93.5 39 LYS B N 1
ATOM 1555 C CA . LYS B 1 39 ? -5.258 -11.695 1.523 1 93.5 39 LYS B CA 1
ATOM 1556 C C . LYS B 1 39 ? -3.838 -11.477 2.033 1 93.5 39 LYS B C 1
ATOM 1558 O O . LYS B 1 39 ? -2.887 -11.453 1.248 1 93.5 39 LYS B O 1
ATOM 1563 N N . THR B 1 40 ? -3.668 -11.336 3.365 1 93.75 40 THR B N 1
ATOM 1564 C CA . THR B 1 40 ? -2.348 -11.086 3.934 1 93.75 40 THR B CA 1
ATOM 1565 C C . THR B 1 40 ? -1.473 -12.336 3.834 1 93.75 40 THR B C 1
ATOM 1567 O O . THR B 1 40 ? -0.274 -12.234 3.564 1 93.75 40 THR B O 1
ATOM 1570 N N . GLN B 1 41 ? -2.049 -13.414 4.043 1 96.75 41 GLN B N 1
ATOM 1571 C CA . GLN B 1 41 ? -1.33 -14.672 3.918 1 96.75 41 GLN B CA 1
ATOM 1572 C C . GLN B 1 41 ? -0.873 -14.906 2.48 1 96.75 41 GLN B C 1
ATOM 1574 O O . GLN B 1 41 ? 0.252 -15.359 2.246 1 96.75 41 GLN B O 1
ATOM 1579 N N . LEU B 1 42 ? -1.749 -14.633 1.581 1 97.25 42 LEU B N 1
ATOM 1580 C CA . LEU B 1 42 ? -1.378 -14.773 0.177 1 97.25 42 LEU B CA 1
ATOM 1581 C C . LEU B 1 42 ? -0.241 -13.82 -0.182 1 97.25 42 LEU B C 1
ATOM 1583 O O . LEU B 1 42 ? 0.699 -14.203 -0.881 1 97.25 42 LEU B O 1
ATOM 1587 N N . ARG B 1 43 ? -0.351 -12.672 0.249 1 95 43 ARG B N 1
ATOM 1588 C CA . ARG B 1 43 ? 0.715 -11.695 0.046 1 95 43 ARG B CA 1
ATOM 1589 C C . ARG B 1 43 ? 2.037 -12.203 0.616 1 95 43 ARG B C 1
ATOM 1591 O O . ARG B 1 43 ? 3.09 -12.023 0 1 95 43 ARG B O 1
ATOM 1598 N N . ALA B 1 44 ? 2.016 -12.781 1.76 1 96.5 44 ALA B N 1
ATOM 1599 C CA . ALA B 1 44 ? 3.215 -13.328 2.391 1 96.5 44 ALA B CA 1
ATOM 1600 C C . ALA B 1 44 ? 3.857 -14.398 1.515 1 96.5 44 ALA B C 1
ATOM 1602 O O . ALA B 1 44 ? 5.078 -14.414 1.333 1 96.5 44 ALA B O 1
ATOM 1603 N N . LEU B 1 45 ? 3.037 -15.242 1.011 1 97.62 45 LEU B N 1
ATOM 1604 C CA . LEU B 1 45 ? 3.547 -16.312 0.147 1 97.62 45 LEU B CA 1
ATOM 1605 C C . LEU B 1 45 ? 4.227 -15.719 -1.086 1 97.62 45 LEU B C 1
ATOM 1607 O O . LEU B 1 45 ? 5.289 -16.203 -1.497 1 97.62 45 LEU B O 1
ATOM 1611 N N . VAL B 1 46 ? 3.611 -14.711 -1.607 1 95.69 46 VAL B N 1
ATOM 1612 C CA . VAL B 1 46 ? 4.172 -14.047 -2.781 1 95.69 46 VAL B CA 1
ATOM 1613 C C . VAL B 1 46 ? 5.52 -13.422 -2.43 1 95.69 46 VAL B C 1
ATOM 1615 O O . VAL B 1 46 ? 6.484 -13.539 -3.188 1 95.69 46 VAL B O 1
ATOM 1618 N N . PHE B 1 47 ? 5.586 -12.805 -1.309 1 93.5 47 PHE B N 1
ATOM 1619 C CA . PHE B 1 47 ? 6.824 -12.172 -0.873 1 93.5 47 PHE B CA 1
ATOM 1620 C C . PHE B 1 47 ? 7.926 -13.203 -0.674 1 93.5 47 PHE B C 1
ATOM 1622 O O . PHE B 1 47 ? 9.055 -13.008 -1.13 1 93.5 47 PHE B O 1
ATOM 1629 N N . ILE B 1 48 ? 7.602 -14.234 -0.007 1 95.38 48 ILE B N 1
ATOM 1630 C CA . ILE B 1 48 ? 8.594 -15.258 0.304 1 95.38 48 ILE B CA 1
ATOM 1631 C C . ILE B 1 48 ? 9.086 -15.914 -0.986 1 95.38 48 ILE B C 1
ATOM 1633 O O . ILE B 1 48 ? 10.273 -16.188 -1.135 1 95.38 48 ILE B O 1
ATOM 1637 N N . LYS B 1 49 ? 8.156 -16.141 -1.855 1 93.5 49 LYS B N 1
ATOM 1638 C CA . LYS B 1 49 ? 8.531 -16.703 -3.15 1 93.5 49 LYS B CA 1
ATOM 1639 C C . LYS B 1 49 ? 9.523 -15.797 -3.873 1 93.5 49 LYS B C 1
ATOM 1641 O O . LYS B 1 49 ? 10.484 -16.281 -4.477 1 93.5 49 LYS B O 1
ATOM 1646 N N . ASN B 1 50 ? 9.32 -14.523 -3.83 1 88.5 50 ASN B N 1
ATOM 1647 C CA . ASN B 1 50 ? 10.102 -13.57 -4.609 1 88.5 50 ASN B CA 1
ATOM 1648 C C . ASN B 1 50 ? 11.445 -13.273 -3.947 1 88.5 50 ASN B C 1
ATOM 1650 O O . ASN B 1 50 ? 12.438 -13.008 -4.633 1 88.5 50 ASN B O 1
ATOM 1654 N N . TYR B 1 51 ? 11.492 -13.297 -2.621 1 88 51 TYR B N 1
ATOM 1655 C CA . TYR B 1 51 ? 12.695 -12.836 -1.929 1 88 51 TYR B CA 1
ATOM 1656 C C . TYR B 1 51 ? 13.461 -14.008 -1.328 1 88 51 TYR B C 1
ATOM 1658 O O . TYR B 1 51 ? 14.625 -13.859 -0.949 1 88 51 TYR B O 1
ATOM 1666 N N . GLY B 1 52 ? 12.797 -15.156 -1.24 1 91.38 52 GLY B N 1
ATOM 1667 C CA . GLY B 1 52 ? 13.438 -16.312 -0.626 1 91.38 52 GLY B CA 1
ATOM 1668 C C . GLY B 1 52 ? 13.266 -16.359 0.879 1 91.38 52 GLY B C 1
ATOM 1669 O O . GLY B 1 52 ? 12.352 -15.727 1.425 1 91.38 52 GLY B O 1
ATOM 1670 N N . VAL B 1 53 ? 14.125 -17.141 1.479 1 94 53 VAL B N 1
ATOM 1671 C CA . VAL B 1 53 ? 14.062 -17.328 2.924 1 94 53 VAL B CA 1
ATOM 1672 C C . VAL B 1 53 ? 14.133 -15.969 3.623 1 94 53 VAL B C 1
ATOM 1674 O O . VAL B 1 53 ? 14.969 -15.133 3.273 1 94 53 VAL B O 1
ATOM 1677 N N . ILE B 1 54 ? 13.211 -15.789 4.566 1 93.75 54 ILE B N 1
ATOM 1678 C CA . ILE B 1 54 ? 13.094 -14.469 5.184 1 93.75 54 ILE B CA 1
ATOM 1679 C C . ILE B 1 54 ? 12.898 -14.617 6.688 1 93.75 54 ILE B C 1
ATOM 1681 O O . ILE B 1 54 ? 12.273 -15.578 7.148 1 93.75 54 ILE B O 1
ATOM 1685 N N . SER B 1 55 ? 13.391 -13.633 7.43 1 93.44 55 SER B N 1
ATOM 1686 C CA . SER B 1 55 ? 13.195 -13.648 8.875 1 93.44 55 SER B CA 1
ATOM 1687 C C . SER B 1 55 ? 11.805 -13.156 9.25 1 93.44 55 SER B C 1
ATOM 1689 O O . SER B 1 55 ? 11.156 -12.445 8.477 1 93.44 55 SER B O 1
ATOM 1691 N N . MET B 1 56 ? 11.398 -13.547 10.469 1 92.69 56 MET B N 1
ATOM 1692 C CA . MET B 1 56 ? 10.125 -13.062 10.992 1 92.69 56 MET B CA 1
ATOM 1693 C C . MET B 1 56 ? 10.086 -11.539 11.023 1 92.69 56 MET B C 1
ATOM 1695 O O . MET B 1 56 ? 9.094 -10.93 10.625 1 92.69 56 MET B O 1
ATOM 1699 N N . THR B 1 57 ? 11.195 -10.922 11.336 1 90.69 57 THR B N 1
ATOM 1700 C CA . THR B 1 57 ? 11.289 -9.477 11.445 1 90.69 57 THR B CA 1
ATOM 1701 C C . THR B 1 57 ? 11.164 -8.82 10.07 1 90.69 57 THR B C 1
ATOM 1703 O O . THR B 1 57 ? 10.422 -7.852 9.906 1 90.69 57 THR B O 1
ATOM 1706 N N . ASP B 1 58 ? 11.828 -9.359 9.125 1 89.69 58 ASP B N 1
ATOM 1707 C CA . ASP B 1 58 ? 11.797 -8.812 7.773 1 89.69 58 ASP B CA 1
ATOM 1708 C C . ASP B 1 58 ? 10.422 -8.992 7.133 1 89.69 58 ASP B C 1
ATOM 1710 O O . ASP B 1 58 ? 9.93 -8.094 6.449 1 89.69 58 ASP B O 1
ATOM 1714 N N . LEU B 1 59 ? 9.867 -10.117 7.34 1 92.31 59 LEU B N 1
ATOM 1715 C CA . LEU B 1 59 ? 8.547 -10.383 6.789 1 92.31 59 LEU B CA 1
ATOM 1716 C C . LEU B 1 59 ? 7.508 -9.43 7.391 1 92.31 59 LEU B C 1
ATOM 1718 O O . LEU B 1 59 ? 6.648 -8.914 6.68 1 92.31 59 LEU B O 1
ATOM 1722 N N . CYS B 1 60 ? 7.629 -9.195 8.656 1 90.75 60 CYS B N 1
ATOM 1723 C CA . CYS B 1 60 ? 6.742 -8.273 9.359 1 90.75 60 CYS B CA 1
ATOM 1724 C C . CYS B 1 60 ? 6.848 -6.871 8.781 1 90.75 60 CYS B C 1
ATOM 1726 O O . CYS B 1 60 ? 5.832 -6.219 8.523 1 90.75 60 CYS B O 1
ATOM 1728 N N . SER B 1 61 ? 8.055 -6.465 8.516 1 85.38 61 SER B N 1
ATOM 1729 C CA . SER B 1 61 ? 8.328 -5.137 7.977 1 85.38 61 SER B CA 1
ATOM 1730 C C . SER B 1 61 ? 7.785 -4.996 6.559 1 85.38 61 SER B C 1
ATOM 1732 O O . SER B 1 61 ? 7.16 -3.988 6.223 1 85.38 61 SER B O 1
ATOM 1734 N N . LYS B 1 62 ? 7.953 -6 5.793 1 86.25 62 LYS B N 1
ATOM 1735 C CA . LYS B 1 62 ? 7.535 -5.973 4.395 1 86.25 62 LYS B CA 1
ATOM 1736 C C . LYS B 1 62 ? 6.012 -5.984 4.277 1 86.25 62 LYS B C 1
ATOM 1738 O O . LYS B 1 62 ? 5.453 -5.367 3.367 1 86.25 62 LYS B O 1
ATOM 1743 N N . LEU B 1 63 ? 5.359 -6.652 5.16 1 88.44 63 LEU B N 1
ATOM 1744 C CA . LEU B 1 63 ? 3.902 -6.75 5.137 1 88.44 63 LEU B CA 1
ATOM 1745 C C . LEU B 1 63 ? 3.268 -5.562 5.852 1 88.44 63 LEU B C 1
ATOM 1747 O O . LEU B 1 63 ? 2.064 -5.324 5.723 1 88.44 63 LEU B O 1
ATOM 1751 N N . ASN B 1 64 ? 4.02 -4.793 6.562 1 82.19 64 ASN B N 1
ATOM 1752 C CA . ASN B 1 64 ? 3.559 -3.654 7.348 1 82.19 64 ASN B CA 1
ATOM 1753 C C . ASN B 1 64 ? 2.445 -4.051 8.312 1 82.19 64 ASN B C 1
ATOM 1755 O O . ASN B 1 64 ? 1.38 -3.434 8.328 1 82.19 64 ASN B O 1
ATOM 1759 N N . ILE B 1 65 ? 2.676 -5.137 9.117 1 84.81 65 ILE B N 1
ATOM 1760 C CA . ILE B 1 65 ? 1.727 -5.598 10.117 1 84.81 65 ILE B CA 1
ATOM 1761 C C . ILE B 1 65 ? 2.422 -5.703 11.477 1 84.81 65 ILE B C 1
ATOM 1763 O O . ILE B 1 65 ? 3.621 -5.445 11.586 1 84.81 65 ILE B O 1
ATOM 1767 N N . GLU B 1 66 ? 1.602 -5.945 12.477 1 83.12 66 GLU B N 1
ATOM 1768 C CA . GLU B 1 66 ? 2.143 -6.062 13.828 1 83.12 66 GLU B CA 1
ATOM 1769 C C . GLU B 1 66 ? 2.689 -7.465 14.086 1 83.12 66 GLU B C 1
ATOM 1771 O O . GLU B 1 66 ? 2.178 -8.445 13.539 1 83.12 66 GLU B O 1
ATOM 1776 N N . LYS B 1 67 ? 3.707 -7.535 14.945 1 86.25 67 LYS B N 1
ATOM 1777 C CA . LYS B 1 67 ? 4.406 -8.781 15.242 1 86.25 67 LYS B CA 1
ATOM 1778 C C . LYS B 1 67 ? 3.434 -9.867 15.695 1 86.25 67 LYS B C 1
ATOM 1780 O O . LYS B 1 67 ? 3.568 -11.031 15.32 1 86.25 67 LYS B O 1
ATOM 1785 N N . GLY B 1 68 ? 2.535 -9.461 16.562 1 85.56 68 GLY B N 1
ATOM 1786 C CA . GLY B 1 68 ? 1.569 -10.438 17.047 1 85.56 68 GLY B CA 1
ATOM 1787 C C . GLY B 1 68 ? 0.715 -11.031 15.945 1 85.56 68 GLY B C 1
ATOM 1788 O O . GLY B 1 68 ? 0.425 -12.234 15.961 1 85.56 68 GLY B O 1
ATOM 1789 N N . SER B 1 69 ? 0.356 -10.258 14.938 1 87.81 69 SER B N 1
ATOM 1790 C CA . SER B 1 69 ? -0.413 -10.719 13.781 1 87.81 69 SER B CA 1
ATOM 1791 C C . SER B 1 69 ? 0.421 -11.633 12.891 1 87.81 69 SER B C 1
ATOM 1793 O O . SER B 1 69 ? -0.093 -12.609 12.344 1 87.81 69 SER B O 1
ATOM 1795 N N . LEU B 1 70 ? 1.692 -11.383 12.867 1 93.5 70 LEU B N 1
AT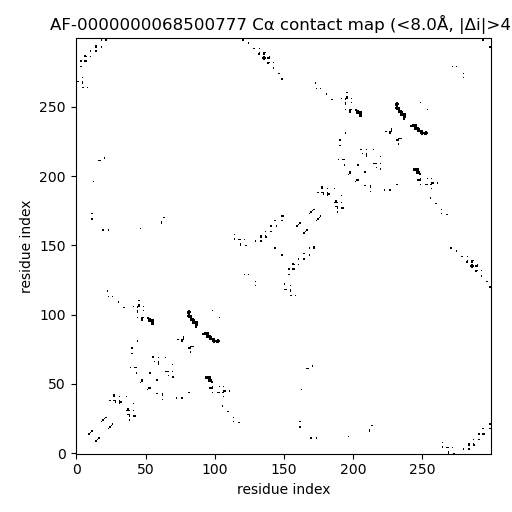OM 1796 C CA . LEU B 1 70 ? 2.588 -12.156 12.016 1 93.5 70 LEU B CA 1
ATOM 1797 C C . LEU B 1 70 ? 2.756 -13.578 12.555 1 93.5 70 LEU B C 1
ATOM 1799 O O . LEU B 1 70 ? 2.727 -14.539 11.789 1 93.5 70 LEU B O 1
ATOM 1803 N N . THR B 1 71 ? 2.943 -13.656 13.898 1 93.88 71 THR B N 1
ATOM 1804 C CA . THR B 1 71 ? 3.182 -14.961 14.508 1 93.88 71 THR B CA 1
ATOM 1805 C C . THR B 1 71 ? 2.016 -15.906 14.234 1 93.88 71 THR B C 1
ATOM 1807 O O . THR B 1 71 ? 2.217 -17.031 13.773 1 93.88 71 THR B O 1
ATOM 1810 N N . SER B 1 72 ? 0.896 -15.359 14.508 1 95.44 72 SER B N 1
ATOM 1811 C CA . SER B 1 72 ? -0.294 -16.172 14.289 1 95.44 72 SER B CA 1
ATOM 1812 C C . SER B 1 72 ? -0.451 -16.531 12.812 1 95.44 72 SER B C 1
ATOM 1814 O O . SER B 1 72 ? -0.857 -17.641 12.477 1 95.44 72 SER B O 1
ATOM 1816 N N . MET B 1 73 ? -0.148 -15.695 11.961 1 95.75 73 MET B N 1
ATOM 1817 C CA . MET B 1 73 ? -0.264 -15.914 10.516 1 95.75 73 MET B CA 1
ATOM 1818 C C . MET B 1 73 ? 0.715 -16.984 10.055 1 95.75 73 MET B C 1
ATOM 1820 O O . MET B 1 73 ? 0.342 -17.891 9.297 1 95.75 73 MET B O 1
ATOM 1824 N N . VAL B 1 74 ? 1.93 -16.891 10.539 1 96.25 74 VAL B N 1
ATOM 1825 C CA . VAL B 1 74 ? 2.957 -17.844 10.148 1 96.25 74 VAL B CA 1
ATOM 1826 C C . VAL B 1 74 ? 2.627 -19.219 10.727 1 96.25 74 VAL B C 1
ATOM 1828 O O . VAL B 1 74 ? 2.842 -20.234 10.078 1 96.25 74 VAL B O 1
ATOM 1831 N N . ASP B 1 75 ? 2.115 -19.203 11.969 1 96.31 75 ASP B N 1
ATOM 1832 C CA . ASP B 1 75 ? 1.666 -20.469 12.562 1 96.31 75 ASP B CA 1
ATOM 1833 C C . ASP B 1 75 ? 0.61 -21.141 11.695 1 96.31 75 ASP B C 1
ATOM 1835 O O . ASP B 1 75 ? 0.694 -22.344 11.43 1 96.31 75 ASP B O 1
ATOM 1839 N N . ASP B 1 76 ? -0.273 -20.375 11.258 1 97.44 76 ASP B N 1
ATOM 1840 C CA . ASP B 1 76 ? -1.359 -20.891 10.43 1 97.44 76 ASP B CA 1
ATOM 1841 C C . ASP B 1 76 ? -0.833 -21.422 9.102 1 97.44 76 ASP B C 1
ATOM 1843 O O . ASP B 1 76 ? -1.229 -22.5 8.656 1 97.44 76 ASP B O 1
ATOM 1847 N N . LEU B 1 77 ? 0.069 -20.719 8.438 1 97.88 77 LEU B N 1
ATOM 1848 C CA . LEU B 1 77 ? 0.658 -21.125 7.16 1 97.88 77 LEU B CA 1
ATOM 1849 C C . LEU B 1 77 ? 1.505 -22.375 7.328 1 97.88 77 LEU B C 1
ATOM 1851 O O . LEU B 1 77 ? 1.569 -23.203 6.426 1 97.88 77 LEU B O 1
ATOM 1855 N N . THR B 1 78 ? 2.143 -22.453 8.469 1 97.5 78 THR B N 1
ATOM 1856 C CA . THR B 1 78 ? 2.93 -23.641 8.781 1 97.5 78 THR B CA 1
ATOM 1857 C C . THR B 1 78 ? 2.027 -24.859 8.969 1 97.5 78 THR B C 1
ATOM 1859 O O . THR B 1 78 ? 2.324 -25.938 8.461 1 97.5 78 THR B O 1
ATOM 1862 N N . ASP B 1 79 ? 0.988 -24.641 9.688 1 97.44 79 ASP B N 1
ATOM 1863 C CA . ASP B 1 79 ? 0.02 -25.703 9.914 1 97.44 79 ASP B CA 1
ATOM 1864 C C . ASP B 1 79 ? -0.568 -26.203 8.594 1 97.44 79 ASP B C 1
ATOM 1866 O O . ASP B 1 79 ? -0.815 -27.391 8.43 1 97.44 79 ASP B O 1
ATOM 1870 N N . LYS B 1 80 ? -0.739 -25.312 7.641 1 97.5 80 LYS B N 1
ATOM 1871 C CA . LYS B 1 80 ? -1.279 -25.641 6.324 1 97.5 80 LYS B CA 1
ATOM 1872 C C . LYS B 1 80 ? -0.204 -26.234 5.422 1 97.5 80 LYS B C 1
ATOM 1874 O O . LYS B 1 80 ? -0.494 -26.672 4.301 1 97.5 80 LYS B O 1
ATOM 1879 N N . LYS B 1 81 ? 1.024 -26.172 5.926 1 97.94 81 LYS B N 1
ATOM 1880 C CA . LYS B 1 81 ? 2.186 -26.719 5.234 1 97.94 81 LYS B CA 1
ATOM 1881 C C . LYS B 1 81 ? 2.555 -25.875 4.023 1 97.94 81 LYS B C 1
ATOM 1883 O O . LYS B 1 81 ? 3.07 -26.391 3.027 1 97.94 81 LYS B O 1
ATOM 1888 N N . TYR B 1 82 ? 2.248 -24.609 4.023 1 98.44 82 TYR B N 1
ATOM 1889 C CA . TYR B 1 82 ? 2.58 -23.703 2.93 1 98.44 82 TYR B CA 1
ATOM 1890 C C . TYR B 1 82 ? 3.951 -23.062 3.139 1 98.44 82 TYR B C 1
ATOM 1892 O O . TYR B 1 82 ? 4.566 -22.578 2.189 1 98.44 82 TYR B O 1
ATOM 1900 N N . VAL B 1 83 ? 4.375 -23.016 4.434 1 98.25 83 VAL B N 1
ATOM 1901 C CA . VAL B 1 83 ? 5.699 -22.5 4.77 1 98.25 83 VAL B CA 1
ATOM 1902 C C . VAL B 1 83 ? 6.332 -23.375 5.848 1 98.25 83 VAL B C 1
ATOM 1904 O O . VAL B 1 83 ? 5.645 -24.172 6.488 1 98.25 83 VAL B O 1
ATOM 1907 N N . THR B 1 84 ? 7.598 -23.312 5.977 1 97.06 84 THR B N 1
ATOM 1908 C CA . THR B 1 84 ? 8.344 -23.922 7.074 1 97.06 84 THR B CA 1
ATOM 1909 C C . THR B 1 84 ? 9.055 -22.859 7.902 1 97.06 84 THR B C 1
ATOM 1911 O O . THR B 1 84 ? 9.406 -21.797 7.387 1 97.06 84 THR B O 1
ATOM 1914 N N . ARG B 1 85 ? 9.078 -23.156 9.109 1 92.88 85 ARG B N 1
ATOM 1915 C CA . ARG B 1 85 ? 9.766 -22.281 10.062 1 92.88 85 ARG B CA 1
ATOM 1916 C C . ARG B 1 85 ? 10.93 -23 10.719 1 92.88 85 ARG B C 1
ATOM 1918 O O . ARG B 1 85 ? 10.781 -24.109 11.234 1 92.88 85 ARG B O 1
ATOM 1925 N N . LYS B 1 86 ? 12.086 -22.391 10.555 1 90.56 86 LYS B N 1
ATOM 1926 C CA . LYS B 1 86 ? 13.258 -23 11.172 1 90.56 86 LYS B CA 1
ATOM 1927 C C . LYS B 1 86 ? 14.109 -21.953 11.891 1 90.56 86 LYS B C 1
ATOM 1929 O O . LYS B 1 86 ? 14.094 -20.781 11.516 1 90.56 86 LYS B O 1
ATOM 1934 N N . ARG B 1 87 ? 14.789 -22.422 12.883 1 88.75 87 ARG B N 1
ATOM 1935 C CA . ARG B 1 87 ? 15.703 -21.516 13.586 1 88.75 87 ARG B CA 1
ATOM 1936 C C . ARG B 1 87 ? 16.938 -21.219 12.742 1 88.75 87 ARG B C 1
ATOM 1938 O O . ARG B 1 87 ? 17.469 -22.109 12.07 1 88.75 87 ARG B O 1
ATOM 1945 N N . ASP B 1 88 ? 17.297 -19.969 12.812 1 82.69 88 ASP B N 1
ATOM 1946 C CA . ASP B 1 88 ? 18.531 -19.562 12.125 1 82.69 88 ASP B CA 1
ATOM 1947 C C . ASP B 1 88 ? 19.75 -20.25 12.742 1 82.69 88 ASP B C 1
ATOM 1949 O O . ASP B 1 88 ? 19.875 -20.312 13.961 1 82.69 88 ASP B O 1
ATOM 1953 N N . LEU B 1 89 ? 20.547 -20.781 11.961 1 78.75 89 LEU B N 1
ATOM 1954 C CA . LEU B 1 89 ? 21.734 -21.5 12.422 1 78.75 89 LEU B CA 1
ATOM 1955 C C . LEU B 1 89 ? 22.766 -20.562 13.016 1 78.75 89 LEU B C 1
ATOM 1957 O O . LEU B 1 89 ? 23.547 -20.953 13.883 1 78.75 89 LEU B O 1
ATOM 1961 N N . VAL B 1 90 ? 22.75 -19.375 12.523 1 83.81 90 VAL B N 1
ATOM 1962 C CA . VAL B 1 90 ? 23.75 -18.391 12.922 1 83.81 90 VAL B CA 1
ATOM 1963 C C . VAL B 1 90 ? 23.219 -17.578 14.117 1 83.81 90 VAL B C 1
ATOM 1965 O O . VAL B 1 90 ? 23.938 -17.375 15.102 1 83.81 90 VAL B O 1
ATOM 1968 N N . ASP B 1 91 ? 22.078 -17.156 13.969 1 79.56 91 ASP B N 1
ATOM 1969 C CA . ASP B 1 91 ? 21.406 -16.438 15.055 1 79.56 91 ASP B CA 1
ATOM 1970 C C . ASP B 1 91 ? 20.188 -17.219 15.547 1 79.56 91 ASP B C 1
ATOM 1972 O O . ASP B 1 91 ? 19.062 -17.016 15.07 1 79.56 91 ASP B O 1
ATOM 1976 N N . ARG B 1 92 ? 20.391 -18.031 16.562 1 77 92 ARG B N 1
ATOM 1977 C CA . ARG B 1 92 ? 19.375 -18.969 17.031 1 77 92 ARG B CA 1
ATOM 1978 C C . ARG B 1 92 ? 18.172 -18.219 17.594 1 77 92 ARG B C 1
ATOM 1980 O O . ARG B 1 92 ? 17.125 -18.828 17.859 1 77 92 ARG B O 1
ATOM 1987 N N . ARG B 1 93 ? 18.297 -16.953 17.719 1 77.56 93 ARG B N 1
ATOM 1988 C CA . ARG B 1 93 ? 17.172 -16.188 18.219 1 77.56 93 ARG B CA 1
ATOM 1989 C C . ARG B 1 93 ? 16.234 -15.789 17.078 1 77.56 93 ARG B C 1
ATOM 1991 O O . ARG B 1 93 ? 15.094 -15.383 17.312 1 77.56 93 ARG B O 1
ATOM 1998 N N . LYS B 1 94 ? 16.719 -15.977 15.922 1 86 94 LYS B N 1
ATOM 1999 C CA . LYS B 1 94 ? 15.945 -15.578 14.742 1 86 94 LYS B CA 1
ATOM 2000 C C . LYS B 1 94 ? 15.273 -16.781 14.086 1 86 94 LYS B C 1
ATOM 2002 O O . LYS B 1 94 ? 15.875 -17.844 13.984 1 86 94 LYS B O 1
ATOM 2007 N N . TYR B 1 95 ? 14.078 -16.656 13.82 1 90.56 95 TYR B N 1
ATOM 2008 C CA . TYR B 1 95 ? 13.383 -17.656 13.031 1 90.56 95 TYR B CA 1
ATOM 2009 C C . TYR B 1 95 ? 13.328 -17.25 11.562 1 90.56 95 TYR B C 1
ATOM 2011 O O . TYR B 1 95 ? 13.117 -16.078 11.242 1 90.56 95 TYR B O 1
ATOM 2019 N N . LEU B 1 96 ? 13.617 -18.328 10.727 1 94.56 96 LEU B N 1
ATOM 2020 C CA . LEU B 1 96 ? 13.547 -18.125 9.281 1 94.56 96 LEU B CA 1
ATOM 2021 C C . LEU B 1 96 ? 12.344 -18.844 8.688 1 94.56 96 LEU B C 1
ATOM 2023 O O . LEU B 1 96 ? 12.023 -19.969 9.094 1 94.56 96 LEU B O 1
ATOM 2027 N N . ILE B 1 97 ? 11.711 -18.109 7.805 1 97 97 ILE B N 1
ATOM 2028 C CA . ILE B 1 97 ? 10.531 -18.656 7.141 1 97 97 ILE B CA 1
ATOM 2029 C C . ILE B 1 97 ? 10.852 -18.953 5.676 1 97 97 ILE B C 1
ATOM 2031 O O . ILE B 1 97 ? 11.422 -18.109 4.98 1 97 97 ILE B O 1
ATOM 2035 N N . ASP B 1 98 ? 10.562 -20.172 5.297 1 96.88 98 ASP B N 1
ATOM 2036 C CA . ASP B 1 98 ? 10.727 -20.562 3.904 1 96.88 98 ASP B CA 1
ATOM 2037 C C . ASP B 1 98 ? 9.422 -21.125 3.332 1 96.88 98 ASP B C 1
ATOM 2039 O O . ASP B 1 98 ? 8.586 -21.641 4.07 1 96.88 98 ASP B O 1
ATOM 2043 N N . ILE B 1 99 ? 9.312 -20.938 2.023 1 97.38 99 ILE B N 1
ATOM 2044 C CA . ILE B 1 99 ? 8.109 -21.422 1.361 1 97.38 99 ILE B CA 1
ATOM 2045 C C . ILE B 1 99 ? 8.281 -22.891 0.976 1 97.38 99 ILE B C 1
ATOM 2047 O O . ILE B 1 99 ? 9.375 -23.312 0.59 1 97.38 99 ILE B O 1
ATOM 2051 N N . THR B 1 100 ? 7.223 -23.703 1.164 1 98.12 100 THR B N 1
ATOM 2052 C CA . THR B 1 100 ? 7.23 -25.094 0.724 1 98.12 100 THR B CA 1
ATOM 2053 C C . THR B 1 100 ? 6.863 -25.188 -0.754 1 98.12 100 THR B C 1
ATOM 2055 O O . THR B 1 100 ? 6.562 -24.188 -1.395 1 98.12 100 THR B O 1
ATOM 2058 N N . GLU B 1 101 ? 6.961 -26.438 -1.309 1 97.81 101 GLU B N 1
ATOM 2059 C CA . GLU B 1 101 ? 6.516 -26.672 -2.678 1 97.81 101 GLU B CA 1
ATOM 2060 C C . GLU B 1 101 ? 5.047 -26.297 -2.852 1 97.81 101 GLU B C 1
ATOM 2062 O O . GLU B 1 101 ? 4.664 -25.719 -3.869 1 97.81 101 GLU B O 1
ATOM 2067 N N . GLU B 1 102 ? 4.266 -26.641 -1.864 1 97.88 102 GLU B N 1
ATOM 2068 C CA . GLU B 1 102 ? 2.84 -26.328 -1.91 1 97.88 102 GLU B CA 1
ATOM 2069 C C . GLU B 1 102 ? 2.602 -24.828 -1.871 1 97.88 102 GLU B C 1
ATOM 2071 O O . GLU B 1 102 ? 1.781 -24.297 -2.629 1 97.88 102 GLU B O 1
ATOM 2076 N N . GLY B 1 103 ? 3.314 -24.125 -1 1 98.12 103 GLY B N 1
ATOM 2077 C CA . GLY B 1 103 ? 3.223 -22.672 -0.942 1 98.12 103 GLY B CA 1
ATOM 2078 C C . GLY B 1 103 ? 3.668 -22 -2.225 1 98.12 103 GLY B C 1
ATOM 2079 O O . GLY B 1 103 ? 3.053 -21.016 -2.664 1 98.12 103 GLY B O 1
ATOM 2080 N N . ASP B 1 104 ? 4.668 -22.531 -2.773 1 97.81 104 ASP B N 1
ATOM 2081 C CA . ASP B 1 104 ? 5.199 -22 -4.02 1 97.81 104 ASP B CA 1
ATOM 2082 C C . ASP B 1 104 ? 4.195 -22.156 -5.16 1 97.81 104 ASP B C 1
ATOM 2084 O O . ASP B 1 104 ? 4.078 -21.266 -6.016 1 97.81 104 ASP B O 1
ATOM 2088 N N . LYS B 1 105 ? 3.561 -23.281 -5.184 1 98 105 LYS B N 1
ATOM 2089 C CA . LYS B 1 105 ? 2.535 -23.516 -6.195 1 98 105 LYS B CA 1
ATOM 2090 C C . LYS B 1 105 ? 1.409 -22.484 -6.086 1 98 105 LYS B C 1
ATOM 2092 O O . LYS B 1 105 ? 0.915 -22 -7.102 1 98 105 LYS B O 1
ATOM 2097 N N . ILE B 1 106 ? 1.046 -22.188 -4.898 1 98.06 106 ILE B N 1
ATOM 2098 C CA . ILE B 1 106 ? -0.012 -21.219 -4.652 1 98.06 106 ILE B CA 1
ATOM 2099 C C . ILE B 1 106 ? 0.43 -19.844 -5.145 1 98.06 106 ILE B C 1
ATOM 2101 O O . ILE B 1 106 ? -0.295 -19.188 -5.891 1 98.06 106 ILE B O 1
ATOM 2105 N N . ALA B 1 107 ? 1.587 -19.438 -4.75 1 97.25 107 ALA B N 1
ATOM 2106 C CA . ALA B 1 107 ? 2.109 -18.125 -5.137 1 97.25 107 ALA B CA 1
ATOM 2107 C C . ALA B 1 107 ? 2.246 -18.016 -6.652 1 97.25 107 ALA B C 1
ATOM 2109 O O . ALA B 1 107 ? 1.917 -16.984 -7.242 1 97.25 107 ALA B O 1
ATOM 2110 N N . THR B 1 108 ? 2.674 -19.109 -7.258 1 97.12 108 THR B N 1
ATOM 2111 C CA . THR B 1 108 ? 2.861 -19.141 -8.703 1 97.12 108 THR B CA 1
ATOM 2112 C C . THR B 1 108 ? 1.521 -19.031 -9.422 1 97.12 108 THR B C 1
ATOM 2114 O O . THR B 1 108 ? 1.378 -18.266 -10.375 1 97.12 108 THR B O 1
ATOM 2117 N N . ASP B 1 109 ? 0.613 -19.844 -8.922 1 97.81 109 ASP B N 1
ATOM 2118 C CA . ASP B 1 109 ? -0.72 -19.812 -9.516 1 97.81 109 ASP B CA 1
ATOM 2119 C C . ASP B 1 109 ? -1.326 -18.406 -9.422 1 97.81 109 ASP B C 1
ATOM 2121 O O . ASP B 1 109 ? -1.886 -17.906 -10.398 1 97.81 109 ASP B O 1
ATOM 2125 N N . PHE B 1 110 ? -1.209 -17.797 -8.273 1 97.44 110 PHE B N 1
ATOM 2126 C CA . PHE B 1 110 ? -1.725 -16.438 -8.086 1 97.44 110 PHE B CA 1
ATOM 2127 C C . PHE B 1 110 ? -1.034 -15.461 -9.023 1 97.44 110 PHE B C 1
ATOM 2129 O O . PHE B 1 110 ? -1.69 -14.625 -9.648 1 97.44 110 PHE B O 1
ATOM 2136 N N . MET B 1 111 ? 0.283 -15.578 -9.133 1 95.19 111 MET B N 1
ATOM 2137 C CA . MET B 1 111 ? 1.048 -14.664 -9.984 1 95.19 111 MET B CA 1
ATOM 2138 C C . MET B 1 111 ? 0.608 -14.789 -11.438 1 95.19 111 MET B C 1
ATOM 2140 O O . MET B 1 111 ? 0.595 -13.797 -12.172 1 95.19 111 MET B O 1
ATOM 2144 N N . ASP B 1 112 ? 0.253 -15.961 -11.867 1 96.31 112 ASP B N 1
ATOM 2145 C CA . ASP B 1 112 ? -0.24 -16.172 -13.227 1 96.31 112 ASP B CA 1
ATOM 2146 C C . ASP B 1 112 ? -1.594 -15.5 -13.43 1 96.31 112 ASP B C 1
ATOM 2148 O O . ASP B 1 112 ? -1.82 -14.852 -14.453 1 96.31 112 ASP B O 1
ATOM 2152 N N . LYS B 1 113 ? -2.457 -15.703 -12.461 1 96.62 113 LYS B N 1
ATOM 2153 C CA . LYS B 1 113 ? -3.77 -15.062 -12.539 1 96.62 113 LYS B CA 1
ATOM 2154 C C . LYS B 1 113 ? -3.643 -13.547 -12.531 1 96.62 113 LYS B C 1
ATOM 2156 O O . LYS B 1 113 ? -4.348 -12.852 -13.273 1 96.62 113 LYS B O 1
ATOM 2161 N N . LEU B 1 114 ? -2.756 -13.086 -11.656 1 95.56 114 LEU B N 1
ATOM 2162 C CA . LEU B 1 114 ? -2.486 -11.648 -11.609 1 95.56 114 LEU B CA 1
ATOM 2163 C C . LEU B 1 114 ? -1.992 -11.141 -12.961 1 95.56 114 LEU B C 1
ATOM 2165 O O . LEU B 1 114 ? -2.441 -10.094 -13.438 1 95.56 114 LEU B O 1
ATOM 2169 N N . SER B 1 115 ? -1.071 -11.875 -13.539 1 95.75 115 SER B N 1
ATOM 2170 C CA . SER B 1 115 ? -0.504 -11.516 -14.836 1 95.75 115 SER B CA 1
ATOM 2171 C C . SER B 1 115 ? -1.588 -11.414 -15.906 1 95.75 115 SER B C 1
ATOM 2173 O O . SER B 1 115 ? -1.591 -10.477 -16.703 1 95.75 115 SER B O 1
ATOM 2175 N N . ASP B 1 116 ? -2.463 -12.375 -15.883 1 95.5 116 ASP B N 1
ATOM 2176 C CA . ASP B 1 116 ? -3.555 -12.383 -16.859 1 95.5 116 ASP B CA 1
ATOM 2177 C C . ASP B 1 116 ? -4.457 -11.164 -16.672 1 95.5 116 ASP B C 1
ATOM 2179 O O . ASP B 1 116 ? -4.828 -10.508 -17.656 1 95.5 116 ASP B O 1
ATOM 2183 N N . GLY B 1 117 ? -4.809 -10.891 -15.438 1 93.69 117 GLY B N 1
ATOM 2184 C CA . GLY B 1 117 ? -5.641 -9.734 -15.141 1 93.69 117 GLY B CA 1
ATOM 2185 C C . GLY B 1 117 ? -4.992 -8.414 -15.523 1 93.69 117 GLY B C 1
ATOM 2186 O O . GLY B 1 117 ? -5.641 -7.543 -16.109 1 93.69 117 GLY B O 1
ATOM 2187 N N . LEU B 1 118 ? -3.732 -8.305 -15.188 1 93.88 118 LEU B N 1
ATOM 2188 C CA . LEU B 1 118 ? -2.99 -7.098 -15.531 1 93.88 118 LEU B CA 1
ATOM 2189 C C . LEU B 1 118 ? -2.889 -6.926 -17.047 1 93.88 118 LEU B C 1
ATOM 2191 O O . LEU B 1 118 ? -2.994 -5.809 -17.547 1 93.88 118 LEU B O 1
ATOM 2195 N N . GLY B 1 119 ?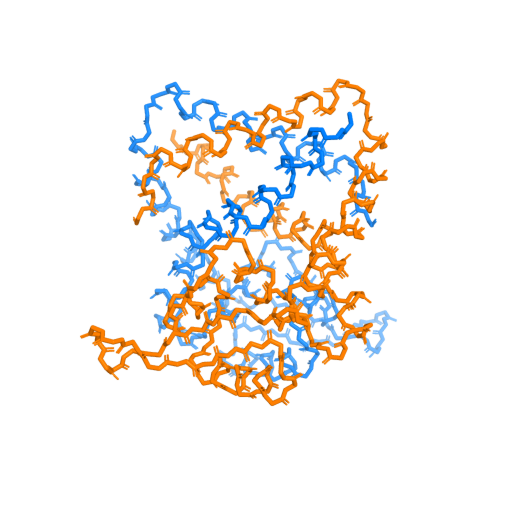 -2.592 -8.055 -17.672 1 93.81 119 GLY B N 1
ATOM 2196 C CA . GLY B 1 119 ? -2.557 -8.016 -19.125 1 93.81 119 GLY B CA 1
ATOM 2197 C C . GLY B 1 119 ? -3.82 -7.438 -19.734 1 93.81 119 GLY B C 1
ATOM 2198 O O . GLY B 1 119 ? -3.754 -6.598 -20.625 1 93.81 119 GLY B O 1
ATOM 2199 N N . GLU B 1 120 ? -4.961 -7.867 -19.234 1 92.25 120 GLU B N 1
ATOM 2200 C CA . GLU B 1 120 ? -6.25 -7.387 -19.719 1 92.25 120 GLU B CA 1
ATOM 2201 C C . GLU B 1 120 ? -6.426 -5.895 -19.438 1 92.25 120 GLU B C 1
ATOM 2203 O O . GLU B 1 120 ? -6.883 -5.145 -20.297 1 92.25 120 GLU B O 1
ATOM 2208 N N . LYS B 1 121 ? -6.102 -5.461 -18.25 1 89.44 121 LYS B N 1
ATOM 2209 C CA . LYS B 1 121 ? -6.258 -4.062 -17.859 1 89.44 121 LYS B CA 1
ATOM 2210 C C . LYS B 1 121 ? -5.34 -3.156 -18.672 1 89.44 121 LYS B C 1
ATOM 2212 O O . LYS B 1 121 ? -5.766 -2.102 -19.156 1 89.44 121 LYS B O 1
ATOM 2217 N N . LEU B 1 122 ? -4.125 -3.596 -18.859 1 91.06 122 LEU B N 1
ATOM 2218 C CA . LEU B 1 122 ? -3.125 -2.77 -19.531 1 91.06 122 LEU B CA 1
ATOM 2219 C C . LEU B 1 122 ? -3.355 -2.748 -21.031 1 91.06 122 LEU B C 1
ATOM 2221 O O . LEU B 1 122 ? -2.918 -1.821 -21.719 1 91.06 122 LEU B O 1
ATOM 2225 N N . SER B 1 123 ? -3.982 -3.783 -21.562 1 91.44 123 SER B N 1
ATOM 2226 C CA . SER B 1 123 ? -4.285 -3.844 -22.984 1 91.44 123 SER B CA 1
ATOM 2227 C C . SER B 1 123 ? -5.293 -2.77 -23.391 1 91.44 123 SER B C 1
ATOM 2229 O O . SER B 1 123 ? -5.434 -2.445 -24.562 1 91.44 123 SER B O 1
ATOM 2231 N N . LYS B 1 124 ? -5.977 -2.213 -22.422 1 89.56 124 LYS B N 1
ATOM 2232 C CA . LYS B 1 124 ? -6.973 -1.177 -22.688 1 89.56 124 LYS B CA 1
ATOM 2233 C C . LYS B 1 124 ? -6.305 0.176 -22.922 1 89.56 124 LYS B C 1
ATOM 2235 O O . LYS B 1 124 ? -6.938 1.108 -23.406 1 89.56 124 LYS B O 1
ATOM 2240 N N . LEU B 1 125 ? -5.098 0.286 -22.547 1 90.25 125 LEU B N 1
ATOM 2241 C CA . LEU B 1 125 ? -4.352 1.517 -22.781 1 90.25 125 LEU B CA 1
ATOM 2242 C C . LEU B 1 125 ? -3.93 1.626 -24.25 1 90.25 125 LEU B C 1
ATOM 2244 O O . LEU B 1 125 ? -3.684 0.612 -24.906 1 90.25 125 LEU B O 1
ATOM 2248 N N . THR B 1 126 ? -3.85 2.867 -24.734 1 92.31 126 THR B N 1
ATOM 2249 C CA . THR B 1 126 ? -3.285 3.0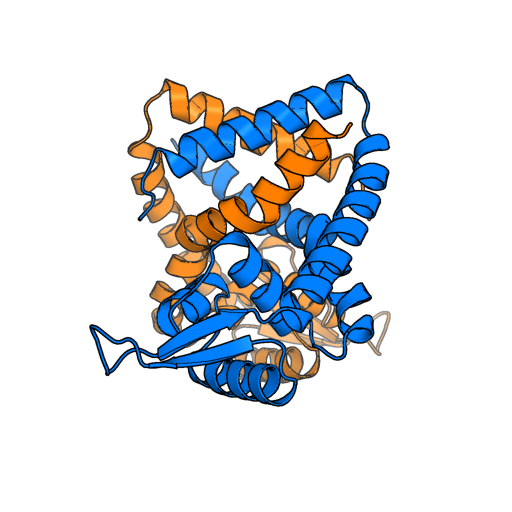76 -26.062 1 92.31 126 THR B CA 1
ATOM 2250 C C . THR B 1 126 ? -1.808 2.693 -26.078 1 92.31 126 THR B C 1
ATOM 2252 O O . THR B 1 126 ? -1.166 2.602 -25.031 1 92.31 126 THR B O 1
ATOM 2255 N N . GLU B 1 127 ? -1.279 2.438 -27.266 1 93.19 127 GLU B N 1
ATOM 2256 C CA . GLU B 1 127 ? 0.137 2.109 -27.391 1 93.19 127 GLU B CA 1
ATOM 2257 C C . GLU B 1 127 ? 1.018 3.207 -26.812 1 93.19 127 GLU B C 1
ATOM 2259 O O . GLU B 1 127 ? 2.027 2.918 -26.156 1 93.19 127 GLU B O 1
ATOM 2264 N N . GLU B 1 128 ? 0.563 4.434 -27.031 1 94.06 128 GLU B N 1
ATOM 2265 C CA . GLU B 1 128 ? 1.31 5.574 -26.516 1 94.06 128 GLU B CA 1
ATOM 2266 C C . GLU B 1 128 ? 1.275 5.609 -24.984 1 94.06 128 GLU B C 1
ATOM 2268 O O . GLU B 1 128 ? 2.305 5.816 -24.344 1 94.06 128 GLU B O 1
ATOM 2273 N N . ASP B 1 129 ? 0.13 5.352 -24.391 1 93.25 129 ASP B N 1
ATOM 2274 C CA . ASP B 1 129 ? -0.009 5.355 -22.938 1 93.25 129 ASP B CA 1
ATOM 2275 C C . ASP B 1 129 ? 0.759 4.195 -22.312 1 93.25 129 ASP B C 1
ATOM 2277 O O . ASP B 1 129 ? 1.314 4.332 -21.219 1 93.25 129 ASP B O 1
ATOM 2281 N N . ARG B 1 130 ? 0.813 3.102 -23.016 1 93.69 130 ARG B N 1
ATOM 2282 C CA . ARG B 1 130 ? 1.558 1.953 -22.516 1 93.69 130 ARG B CA 1
ATOM 2283 C C . ARG B 1 130 ? 3.049 2.26 -22.438 1 93.69 130 ARG B C 1
ATOM 2285 O O . ARG B 1 130 ? 3.713 1.899 -21.453 1 93.69 130 ARG B O 1
ATOM 2292 N N . LYS B 1 131 ? 3.482 2.893 -23.453 1 94.94 131 LYS B N 1
ATOM 2293 C CA . LYS B 1 131 ? 4.898 3.252 -23.484 1 94.94 131 LYS B CA 1
ATOM 2294 C C . LYS B 1 131 ? 5.238 4.23 -22.359 1 94.94 131 LYS B C 1
ATOM 2296 O O . LYS B 1 131 ? 6.242 4.059 -21.672 1 94.94 131 LYS B O 1
ATOM 2301 N N . LYS B 1 132 ? 4.406 5.207 -22.203 1 94.94 132 LYS B N 1
ATOM 2302 C CA . LYS B 1 132 ? 4.613 6.203 -21.156 1 94.94 132 LYS B CA 1
ATOM 2303 C C . LYS B 1 132 ? 4.527 5.562 -19.781 1 94.94 132 LYS B C 1
ATOM 2305 O O . LYS B 1 132 ? 5.297 5.914 -18.875 1 94.94 132 LYS B O 1
ATOM 2310 N N . TYR B 1 133 ? 3.566 4.664 -19.672 1 93.88 133 TYR B N 1
ATOM 2311 C CA . TYR B 1 133 ? 3.393 3.934 -18.422 1 93.88 133 TYR B CA 1
ATOM 2312 C C . TYR B 1 133 ? 4.645 3.135 -18.078 1 93.88 133 TYR B C 1
ATOM 2314 O O . TYR B 1 133 ? 5.156 3.219 -16.953 1 93.88 133 TYR B O 1
ATOM 2322 N N . LEU B 1 134 ? 5.129 2.42 -18.969 1 94.62 134 LEU B N 1
ATOM 2323 C CA . LEU B 1 134 ? 6.309 1.579 -18.781 1 94.62 134 LEU B CA 1
ATOM 2324 C C . LEU B 1 134 ? 7.527 2.426 -18.438 1 94.62 134 LEU B C 1
ATOM 2326 O O . LEU B 1 134 ? 8.289 2.084 -17.531 1 94.62 134 LEU B O 1
ATOM 2330 N N . GLU B 1 135 ? 7.664 3.5 -19.125 1 95.44 135 GLU B N 1
ATOM 2331 C CA . GLU B 1 135 ? 8.789 4.398 -18.859 1 95.44 135 GLU B CA 1
ATOM 2332 C C . GLU B 1 135 ? 8.703 5 -17.469 1 95.44 135 GLU B C 1
ATOM 2334 O O . GLU B 1 135 ? 9.719 5.141 -16.781 1 95.44 135 GLU B O 1
ATOM 2339 N N . ALA B 1 136 ? 7.566 5.328 -17.047 1 94.69 136 ALA B N 1
ATOM 2340 C CA . ALA B 1 136 ? 7.363 5.949 -15.734 1 94.69 136 ALA B CA 1
ATOM 2341 C C . ALA B 1 136 ? 7.703 4.98 -14.609 1 94.69 136 ALA B C 1
ATOM 2343 O O . ALA B 1 136 ? 8.438 5.328 -13.688 1 94.69 136 ALA B O 1
ATOM 2344 N N . ILE B 1 137 ? 7.195 3.75 -14.688 1 93.44 137 ILE B N 1
ATOM 2345 C CA . ILE B 1 137 ? 7.43 2.799 -13.609 1 93.44 137 ILE B CA 1
ATOM 2346 C C . ILE B 1 137 ? 8.906 2.41 -13.57 1 93.44 137 ILE B C 1
ATOM 2348 O O . ILE B 1 137 ? 9.477 2.227 -12.492 1 93.44 137 ILE B O 1
ATOM 2352 N N . ASN B 1 138 ? 9.531 2.346 -14.734 1 93.56 138 ASN B N 1
ATOM 2353 C CA . ASN B 1 138 ? 10.953 2.02 -14.773 1 93.56 138 ASN B CA 1
ATOM 2354 C C . ASN B 1 138 ? 11.805 3.154 -14.211 1 93.56 138 ASN B C 1
ATOM 2356 O O . ASN B 1 138 ? 12.812 2.908 -13.547 1 93.56 138 ASN B O 1
ATOM 2360 N N . THR B 1 139 ? 11.398 4.328 -14.531 1 93.25 139 THR B N 1
ATOM 2361 C CA . THR B 1 139 ? 12.094 5.496 -14 1 93.25 139 THR B CA 1
ATOM 2362 C C . THR B 1 139 ? 12 5.531 -12.477 1 93.25 139 THR B C 1
ATOM 2364 O O . THR B 1 139 ? 13 5.758 -11.797 1 93.25 139 THR B O 1
ATOM 2367 N N . LEU B 1 140 ? 10.82 5.277 -11.914 1 91.5 140 LEU B N 1
ATOM 2368 C CA . LEU B 1 140 ? 10.641 5.285 -10.469 1 91.5 140 LEU B CA 1
ATOM 2369 C C . LEU B 1 140 ? 11.453 4.172 -9.812 1 91.5 140 LEU B C 1
ATOM 2371 O O . LEU B 1 140 ? 12.078 4.391 -8.773 1 91.5 140 LEU B O 1
ATOM 2375 N N . GLN B 1 141 ? 11.406 3.029 -10.414 1 90 141 GLN B N 1
ATOM 2376 C CA . GLN B 1 141 ? 12.195 1.912 -9.906 1 90 141 GLN B CA 1
ATOM 2377 C C . GLN B 1 141 ? 13.68 2.252 -9.883 1 90 141 GLN B C 1
ATOM 2379 O O . GLN B 1 141 ? 14.383 1.938 -8.922 1 90 141 GLN B O 1
ATOM 2384 N N . TYR B 1 142 ? 14.109 2.883 -10.922 1 89 142 TYR B N 1
ATOM 2385 C CA . TYR B 1 142 ? 15.523 3.246 -11.031 1 89 142 TYR B CA 1
ATOM 2386 C C . TYR B 1 142 ? 15.914 4.262 -9.969 1 89 142 TYR B C 1
ATOM 2388 O O . TYR B 1 142 ? 16.906 4.074 -9.25 1 89 142 TYR B O 1
ATOM 2396 N N . ILE B 1 143 ? 15.234 5.324 -9.82 1 87.44 143 ILE B N 1
ATOM 2397 C CA . ILE B 1 143 ? 15.547 6.434 -8.93 1 87.44 143 ILE B CA 1
ATOM 2398 C C . ILE B 1 143 ? 15.445 5.973 -7.477 1 87.44 143 ILE B C 1
ATOM 2400 O O . ILE B 1 143 ? 16.312 6.289 -6.656 1 87.44 143 ILE B O 1
ATOM 2404 N N . LEU B 1 144 ? 14.469 5.164 -7.184 1 80 144 LEU B N 1
ATOM 2405 C CA . LEU B 1 144 ? 14.195 4.832 -5.789 1 80 144 LEU B CA 1
ATOM 2406 C C . LEU B 1 144 ? 15.039 3.643 -5.336 1 80 144 LEU B C 1
ATOM 2408 O O . LEU B 1 144 ? 15.25 3.449 -4.137 1 80 144 LEU B O 1
ATOM 2412 N N . ASN B 1 145 ? 15.438 2.816 -6.258 1 76.75 145 ASN B N 1
ATOM 2413 C CA . ASN B 1 145 ? 16.375 1.745 -5.922 1 76.75 145 ASN B CA 1
ATOM 2414 C C . ASN B 1 145 ? 17.797 2.266 -5.793 1 76.75 145 ASN B C 1
ATOM 2416 O O . ASN B 1 145 ? 18.641 1.629 -5.156 1 76.75 145 ASN B O 1
ATOM 2420 N N . LYS B 1 146 ? 18.078 3.236 -6.625 1 70.06 146 LYS B N 1
ATOM 2421 C CA . LYS B 1 146 ? 19.391 3.875 -6.469 1 70.06 146 LYS B CA 1
ATOM 2422 C C . LYS B 1 146 ? 19.531 4.504 -5.086 1 70.06 146 LYS B C 1
ATOM 2424 O O . LYS B 1 146 ? 20.594 4.418 -4.465 1 70.06 146 LYS B O 1
ATOM 2429 N N . GLU B 1 147 ? 18.5 5.371 -4.781 1 61.41 147 GLU B N 1
ATOM 2430 C CA . GLU B 1 147 ? 18.547 6.113 -3.527 1 61.41 147 GLU B CA 1
ATOM 2431 C C . GLU B 1 147 ? 18.125 5.238 -2.354 1 61.41 147 GLU B C 1
ATOM 2433 O O . GLU B 1 147 ? 17.203 4.43 -2.477 1 61.41 147 GLU B O 1
ATOM 2438 N N . GLU B 1 148 ? 19.047 4.453 -1.725 1 54.66 148 GLU B N 1
ATOM 2439 C CA . GLU B 1 148 ? 18.75 3.717 -0.5 1 54.66 148 GLU B CA 1
ATOM 2440 C C . GLU B 1 148 ? 17.656 4.414 0.308 1 54.66 148 GLU B C 1
ATOM 2442 O O . GLU B 1 148 ? 17.953 5.207 1.203 1 54.66 148 GLU B O 1
ATOM 2447 N N . PHE B 1 149 ? 16.688 4.973 -0.29 1 47.78 149 PHE B N 1
ATOM 2448 C CA . PHE B 1 149 ? 15.797 5.594 0.681 1 47.78 149 PHE B CA 1
ATOM 2449 C C . PHE B 1 149 ? 15.648 4.719 1.92 1 47.78 149 PHE B C 1
ATOM 2451 O O . PHE B 1 149 ? 14.898 3.74 1.91 1 47.78 149 PHE B O 1
ATOM 2458 N N . ARG B 1 150 ? 16.859 4.25 2.43 1 39.56 150 ARG B N 1
ATOM 2459 C CA . ARG B 1 150 ? 16.922 3.676 3.77 1 39.56 150 ARG B CA 1
ATOM 2460 C C . ARG B 1 150 ? 16.328 4.625 4.805 1 39.56 150 ARG B C 1
ATOM 2462 O O . ARG B 1 150 ? 16.531 5.836 4.734 1 39.56 150 ARG B O 1
#

Sequence (300 aa):
MNYIVKDTISFLVKTFPKIYSSLYLEDLKKFAPDYNVNKTQLRALVFIKNYGVISMTDLCSKLNIEKGSLTSMVDDLTDKKYVTRKRDLVDRRKYLIDITEEGDKIATDFMDKLSDGLGEKLSKLTEEDRKKYLEAINTLQYILNKEEFRMNYIVKDTISFLVKTFPKIYSSLYLEDLKKFAPDYNVNKTQLRALVFIKNYGVISMTDLCSKLNIEKGSLTSMVDDLTDKKYVTRKRDLVDRRKYLIDITEEGDKIATDFMDKLSDGLGEKLSKLTEEDRKKYLEAINTLQYILNKEEFR

Second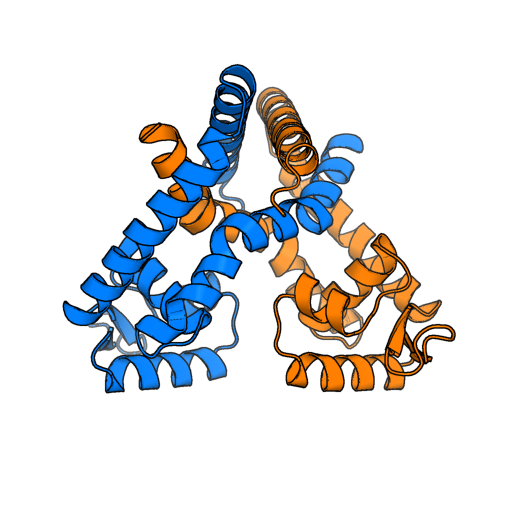ary structure (DSSP, 8-state):
-HHHHHHHHHIIIIIHHHHHIIIIIHHHHHHGGGGT--HHHHHHHHHHHHH-SEEHHHHHHHHT--HHHHHHHHHHHHHTTSEEEEE-SS-TT-EEEEE-HHHHHHHHHHHHHHHHHHHHHHTTS-HHHHHHHHHHHHHHHHHHHHTT--/-HHHHHHHHHIIIIIHHHHHIIIIIHHHHHHGGGGT--HHHHHHHHHHHHH-SEEHHHHHHHHT--HHHHHHHHHHHHHTTSEEEEE-SS-TT-EEEEE-HHHHHHHHHHHHHHHHHHHHHHTTS-HHHHHHHHHHHHHHHHHHHHTT--

Radius of gyration: 20.06 Å; Cα contacts (8 Å, |Δi|>4): 323; chains: 2; bounding box: 54×50×49 Å

Foldseek 3Di:
DVVVVVVVVCCVVPVVVVCCCVQPQVLLQVCQVVLVHHSLLLVLLLVCLVPPKDWLVRSCVVSVHDSVVSVVSLVVCVVVVQKDWDADPVHRVIIIIGGDPSSNVSSVVSVVVSVVVVCVVLVPDDPVVSVVVVVVVVVCCVVPVVPPPD/DVVVVVVVVCCVVPVVVVCCCVQPQVLLQVCQVVLVHHSLLLVLLLVCLVPPKDWLVRSCVVSVHDSVVSVVSLVVCVVVVQKDWDADPVHNVIIIIGGDPSSNVSSVVSVVVSVVVVCVVLVPDDPVVNVVVVVVVVVCCVVPVVPPPD

Organism: Clostridioides difficile (strain 630) (NCBI:txid272563)

Solvent-accessible surface area (backbone atoms only — not comparable to full-atom values): 16145 Å² total; per-residue (Å²): 114,68,59,59,35,52,51,49,49,48,37,62,72,53,46,44,54,52,49,48,37,64,75,42,48,52,54,36,55,68,48,16,63,80,70,78,41,49,43,67,54,45,50,48,39,41,48,31,66,75,70,37,72,36,38,60,67,56,50,29,61,73,68,70,56,53,66,73,59,45,53,55,49,51,51,51,35,36,74,71,49,29,29,45,78,43,66,31,88,85,47,71,88,40,47,32,38,35,64,31,74,62,22,45,50,51,32,49,53,49,51,50,54,48,43,53,53,45,43,59,61,55,64,71,45,52,72,68,53,44,51,51,46,49,51,20,55,49,48,48,49,50,56,55,65,68,43,71,73,114,113,68,60,57,36,53,50,48,49,48,37,63,74,51,46,43,54,50,48,47,38,62,75,43,49,51,53,36,54,67,49,17,63,81,69,78,39,49,44,67,54,44,49,47,40,41,49,32,66,75,70,37,73,37,39,60,68,56,51,30,61,73,68,70,56,55,67,73,60,44,54,57,48,51,52,51,36,36,74,71,49,28,30,45,77,43,66,30,89,84,46,70,86,40,45,32,38,36,66,29,73,62,23,44,50,51,32,49,54,49,51,51,53,50,44,53,53,44,43,57,60,55,63,71,45,51,74,68,53,44,51,51,46,51,51,22,56,51,49,47,47,50,57,55,65,67,43,68,75,114